Protein AF-A0AB32TG14-F1 (afdb_monomer)

Mean predicted aligned error: 18.05 Å

Sequence (295 aa):
MANAIKRYISELRLVRVHGSEGGIYTFSANHKYESVNQSFTVHVICKPVIVSQEGPVDGQVRCVASGYPVPKISWYYCEPPHTRCSHLLNATQADEEFAVITVSGSEFGRSEVESRLNISKGKFHTLECVASAQGEQAYTLFSISERTVPHKLFTPLLSGVVSTSVLLSFILVVLLYKYMQKPKYEIHWKVIDSFDGNNYTYIDPTQLPYDPKWEFPRERLRFGKILGSGAFGKVVAATAYGLCSADTVTTVAVKMLKPSAHSTEKEALMSELKVLSYIGNHINIVNLLGACTVG

pLDDT: mean 83.85, std 11.86, range [40.03, 97.75]

Secondary structure (DSSP, 8-state):
---------------S--GGG-EEEEEEEEETTEEEEEEEEE---EEEEEEEEEEEETTEEEEEEEEESPPEEEEEEE-TT-S-STTSTT-EE--S-EEEEEEEE-TTS-EEEEEEEE--SSS-SEEEEEEEETTEEEEEEEE--------TTHHHHHHHHHHHHHHHHHHHHHHHHHHHTPPP------EEEEEETTEEEEE-TTTSPP-GGGB--GGGEEEEEEEEE-SSEEEEEEEEESSSSTT-EEEEEEEEE-TT--HHHHHHHHHHHHHHHHH---TTS-----B----

Structure (mmCIF, N/CA/C/O backbone):
data_AF-A0AB32TG14-F1
#
_entry.id   AF-A0AB32TG14-F1
#
loop_
_atom_site.group_PDB
_atom_site.id
_atom_site.type_symbol
_atom_site.label_atom_id
_atom_site.label_alt_id
_atom_site.label_comp_id
_atom_site.label_asym_id
_atom_site.label_entity_id
_atom_site.label_seq_id
_atom_site.pdbx_PDB_ins_code
_atom_site.Cartn_x
_atom_site.Cartn_y
_atom_site.Cartn_z
_atom_site.occupancy
_atom_site.B_iso_or_equiv
_atom_site.auth_seq_id
_atom_site.auth_comp_id
_atom_site.auth_asym_id
_atom_site.auth_atom_id
_atom_site.pdbx_PDB_model_num
ATOM 1 N N . MET A 1 1 ? 66.905 21.086 -91.317 1.00 40.03 1 MET A N 1
ATOM 2 C CA . MET A 1 1 ? 66.675 21.806 -90.045 1.00 40.03 1 MET A CA 1
ATOM 3 C C . MET A 1 1 ? 65.865 20.893 -89.145 1.00 40.03 1 MET A C 1
ATOM 5 O O . MET A 1 1 ? 64.770 20.513 -89.533 1.00 40.03 1 MET A O 1
ATOM 9 N N . ALA A 1 2 ? 66.431 20.447 -88.025 1.00 47.25 2 ALA A N 1
ATOM 10 C CA . ALA A 1 2 ? 65.737 19.556 -87.100 1.00 47.25 2 ALA A CA 1
ATOM 11 C C . ALA A 1 2 ? 64.613 20.327 -86.388 1.00 47.25 2 ALA A C 1
ATOM 13 O O . ALA A 1 2 ? 64.881 21.304 -85.690 1.00 47.25 2 ALA A O 1
ATOM 14 N N . ASN A 1 3 ? 63.362 19.905 -86.584 1.00 51.81 3 ASN A N 1
ATOM 15 C CA . ASN A 1 3 ? 62.217 20.402 -85.826 1.00 51.81 3 ASN A CA 1
ATOM 16 C C . ASN A 1 3 ? 62.371 19.958 -84.365 1.00 51.81 3 ASN A C 1
ATOM 18 O O . ASN A 1 3 ? 62.095 18.809 -84.025 1.00 51.81 3 ASN A O 1
ATOM 22 N N . ALA A 1 4 ? 62.830 20.861 -83.498 1.00 64.44 4 ALA A N 1
ATOM 23 C CA . ALA A 1 4 ? 62.820 20.635 -82.061 1.00 64.44 4 ALA A CA 1
ATOM 24 C C . ALA A 1 4 ? 61.363 20.632 -81.571 1.00 64.44 4 ALA A C 1
ATOM 26 O O . ALA A 1 4 ? 60.718 21.680 -81.496 1.00 64.44 4 ALA A O 1
ATOM 27 N N . ILE A 1 5 ? 60.838 19.449 -81.249 1.00 76.12 5 ILE A N 1
ATOM 28 C CA . ILE A 1 5 ? 59.550 19.300 -80.567 1.00 76.12 5 ILE A CA 1
ATOM 29 C C . ILE A 1 5 ? 59.698 19.935 -79.178 1.00 76.12 5 ILE A C 1
ATOM 31 O O . ILE A 1 5 ? 60.395 19.404 -78.314 1.00 76.12 5 ILE A O 1
ATOM 35 N N . LYS A 1 6 ? 59.059 21.088 -78.957 1.00 76.31 6 LYS A N 1
ATOM 36 C CA . LYS A 1 6 ? 58.982 21.708 -77.630 1.00 76.31 6 LYS A CA 1
ATOM 37 C C . LYS A 1 6 ? 57.913 20.984 -76.815 1.00 76.31 6 LYS A C 1
ATOM 39 O O . LYS A 1 6 ? 56.724 21.170 -77.052 1.00 76.31 6 LYS A O 1
ATOM 44 N N . ARG A 1 7 ? 58.334 20.149 -75.865 1.00 82.38 7 ARG A N 1
ATOM 45 C CA . ARG A 1 7 ? 57.448 19.504 -74.887 1.00 82.38 7 ARG A CA 1
ATOM 46 C C . ARG A 1 7 ? 57.411 20.342 -73.611 1.00 82.38 7 ARG A C 1
ATOM 48 O O . ARG A 1 7 ? 58.460 20.647 -73.055 1.00 82.38 7 ARG A O 1
ATOM 55 N N . TYR A 1 8 ? 56.211 20.665 -73.140 1.00 81.06 8 TYR A N 1
ATOM 56 C CA . TYR A 1 8 ? 55.985 21.273 -71.830 1.00 81.06 8 TYR A CA 1
ATOM 57 C C . TYR A 1 8 ? 55.357 20.234 -70.899 1.00 81.06 8 TYR A C 1
ATOM 59 O O . TYR A 1 8 ? 54.525 19.436 -71.330 1.00 81.06 8 TYR A O 1
ATOM 67 N N . ILE A 1 9 ? 55.781 20.220 -69.637 1.00 84.88 9 ILE A N 1
ATOM 68 C CA . ILE A 1 9 ? 55.233 19.358 -68.586 1.00 84.88 9 ILE A CA 1
ATOM 69 C C . ILE A 1 9 ? 54.764 20.285 -67.467 1.00 84.88 9 ILE A C 1
ATOM 71 O O . ILE A 1 9 ? 55.519 21.150 -67.029 1.00 84.88 9 ILE A O 1
ATOM 75 N N . SER A 1 10 ? 53.514 20.122 -67.043 1.00 84.44 10 SER A N 1
ATOM 76 C CA . SER A 1 10 ? 52.930 20.826 -65.903 1.00 84.44 10 SER A CA 1
ATOM 77 C C . SER A 1 10 ? 52.486 19.784 -64.884 1.00 84.44 10 SER A C 1
ATOM 79 O O . SER A 1 10 ? 51.882 18.779 -65.258 1.00 84.44 10 SER A O 1
ATOM 81 N N . GLU A 1 11 ? 52.817 20.003 -63.616 1.00 86.75 11 GLU A N 1
ATOM 82 C CA . GLU A 1 11 ? 52.486 19.108 -62.510 1.00 86.75 11 GLU A CA 1
ATOM 83 C C . GLU A 1 11 ? 51.701 19.893 -61.455 1.00 86.75 11 GLU A C 1
ATOM 85 O O . GLU A 1 11 ? 52.150 20.945 -60.996 1.00 86.75 11 GLU A O 1
ATOM 90 N N . LEU A 1 12 ? 50.529 19.381 -61.066 1.00 85.12 12 LEU A N 1
ATOM 91 C CA . LEU A 1 12 ? 49.738 19.909 -59.956 1.00 85.12 12 LEU A CA 1
ATOM 92 C C . LEU A 1 12 ? 49.887 18.973 -58.758 1.00 85.12 12 LEU A C 1
ATOM 94 O O . LEU A 1 12 ? 49.314 17.884 -58.731 1.00 85.12 12 LEU A O 1
ATOM 98 N N . ARG A 1 13 ? 50.646 19.406 -57.751 1.00 84.50 13 ARG A N 1
ATOM 99 C CA . ARG A 1 13 ? 50.848 18.634 -56.525 1.00 84.50 13 ARG A CA 1
ATOM 100 C C . ARG A 1 13 ? 49.845 19.056 -55.455 1.00 84.50 13 ARG A C 1
ATOM 102 O O . ARG A 1 13 ? 49.983 20.123 -54.862 1.00 84.50 13 ARG A O 1
ATOM 109 N N . LEU A 1 14 ? 48.866 18.198 -55.178 1.00 78.81 14 LEU A N 1
ATOM 110 C CA . LEU A 1 14 ? 47.922 18.388 -54.076 1.00 78.81 14 LEU A CA 1
ATOM 111 C C . LEU A 1 14 ? 48.557 17.883 -52.769 1.00 78.81 14 LEU A C 1
ATOM 113 O O . LEU A 1 14 ? 48.911 16.709 -52.650 1.00 78.81 14 LEU A O 1
ATOM 117 N N . VAL A 1 15 ? 48.746 18.770 -51.790 1.00 81.81 15 VAL A N 1
ATOM 118 C CA . VAL A 1 15 ? 49.345 18.449 -50.483 1.00 81.81 15 VAL A CA 1
ATOM 119 C C . VAL A 1 15 ? 48.298 18.674 -49.397 1.00 81.81 15 VAL A C 1
ATOM 121 O O . VAL A 1 15 ? 47.765 19.771 -49.304 1.00 81.81 15 VAL A O 1
ATOM 124 N N . ARG A 1 16 ? 48.068 17.667 -48.537 1.00 81.81 16 ARG A N 1
ATOM 125 C CA . ARG A 1 16 ? 47.012 17.659 -47.498 1.00 81.81 16 ARG A CA 1
ATOM 126 C C . ARG A 1 16 ? 45.604 17.802 -48.088 1.00 81.81 16 ARG A C 1
ATOM 128 O O . ARG A 1 16 ? 44.884 18.737 -47.761 1.00 81.81 16 ARG A O 1
ATOM 135 N N . VAL A 1 17 ? 45.242 16.833 -48.928 1.00 78.75 17 VAL A N 1
ATOM 136 C CA . VAL A 1 17 ? 43.986 16.850 -49.681 1.00 78.75 17 VAL A CA 1
ATOM 137 C C . VAL A 1 17 ? 42.775 16.945 -48.752 1.00 78.75 17 VAL A C 1
ATOM 139 O O . VAL A 1 17 ? 42.603 16.098 -47.871 1.00 78.75 17 VAL A O 1
ATOM 142 N N . HIS A 1 18 ? 41.939 17.964 -48.945 1.00 80.25 18 HIS A N 1
ATOM 143 C CA . HIS A 1 18 ? 40.679 18.117 -48.215 1.00 80.25 18 HIS A CA 1
ATOM 144 C C . HIS A 1 18 ? 39.534 17.422 -48.965 1.00 80.25 18 HIS A C 1
ATOM 146 O O . HIS A 1 18 ? 39.555 17.315 -50.186 1.00 80.25 18 HIS A O 1
ATOM 152 N N . GLY A 1 19 ? 38.485 16.977 -48.265 1.00 73.00 19 GLY A N 1
ATOM 153 C CA . GLY A 1 19 ? 37.356 16.275 -48.901 1.00 73.00 19 GLY A CA 1
ATOM 154 C C . GLY A 1 19 ? 36.625 17.092 -49.979 1.00 73.00 19 GLY A C 1
ATOM 155 O O . GLY A 1 19 ? 35.996 16.517 -50.859 1.00 73.00 19 GLY A O 1
ATOM 156 N N . SER A 1 20 ? 36.735 18.423 -49.927 1.00 75.44 20 SER A N 1
ATOM 157 C CA . SER A 1 20 ? 36.179 19.360 -50.916 1.00 75.44 20 SER A CA 1
ATOM 158 C C . SER A 1 20 ? 37.040 19.533 -52.170 1.00 75.44 20 SER A C 1
ATOM 160 O O . SER A 1 20 ? 36.621 20.219 -53.092 1.00 75.44 20 SER A O 1
ATOM 162 N N . GLU A 1 21 ? 38.243 18.963 -52.196 1.00 82.44 21 GLU A N 1
ATOM 163 C CA . GLU A 1 21 ? 39.141 18.995 -53.357 1.00 82.44 21 GLU A CA 1
ATOM 164 C C . GLU A 1 21 ? 38.888 17.811 -54.303 1.00 82.44 21 GLU A C 1
ATOM 166 O O . GLU A 1 21 ? 39.596 17.623 -55.283 1.00 82.44 21 GLU A O 1
ATOM 171 N N . GLY A 1 22 ? 37.863 16.999 -54.035 1.00 85.12 22 GLY A N 1
ATOM 172 C CA . GLY A 1 22 ? 37.337 16.072 -55.029 1.00 85.12 22 GLY A CA 1
ATOM 173 C C . GLY A 1 22 ? 36.648 16.844 -56.148 1.00 85.12 22 GLY A C 1
ATOM 174 O O . GLY A 1 22 ? 35.909 17.794 -55.890 1.00 85.12 22 GLY A O 1
ATOM 175 N N . GLY A 1 23 ? 36.863 16.436 -57.393 1.00 87.81 23 GLY A N 1
ATOM 176 C CA . GLY A 1 23 ? 36.230 17.102 -58.521 1.00 87.81 23 GLY A CA 1
ATOM 177 C C . GLY A 1 23 ? 36.759 16.671 -59.875 1.00 87.81 23 GLY A C 1
ATOM 178 O O . GLY A 1 23 ? 37.615 15.794 -60.003 1.00 87.81 23 GLY A O 1
ATOM 179 N N . ILE A 1 24 ? 36.249 17.343 -60.901 1.00 90.50 24 ILE A N 1
ATOM 180 C CA . ILE A 1 24 ? 36.739 17.224 -62.269 1.00 90.50 24 ILE A CA 1
ATOM 181 C C . ILE A 1 24 ? 37.800 18.299 -62.476 1.00 90.50 24 ILE A C 1
ATOM 183 O O . ILE A 1 24 ? 37.503 19.490 -62.579 1.00 90.50 24 ILE A O 1
ATOM 187 N N . TYR A 1 25 ? 39.050 17.872 -62.553 1.00 90.31 25 TYR A N 1
ATOM 188 C CA . TYR A 1 25 ? 40.172 18.743 -62.853 1.00 90.31 25 TYR A CA 1
ATOM 189 C C . TYR A 1 25 ? 40.364 18.785 -64.363 1.00 90.31 25 TYR A C 1
ATOM 191 O O . TYR A 1 25 ? 40.396 17.747 -65.019 1.00 90.31 25 TYR A O 1
ATOM 199 N N . THR A 1 26 ? 40.485 19.984 -64.927 1.00 91.69 26 THR A N 1
ATOM 200 C CA . THR A 1 26 ? 40.668 20.167 -66.370 1.00 91.69 26 THR A CA 1
ATOM 201 C C . THR A 1 26 ? 42.030 20.775 -66.643 1.00 91.69 26 THR A C 1
ATOM 203 O O . THR A 1 26 ? 42.318 21.896 -66.231 1.00 91.69 26 THR A O 1
ATOM 206 N N . PHE A 1 27 ? 42.868 20.028 -67.350 1.00 90.50 27 PHE A N 1
ATOM 207 C CA . PHE A 1 27 ? 44.118 20.523 -67.897 1.00 90.50 27 PHE A CA 1
ATOM 208 C C . PHE A 1 27 ? 43.831 21.231 -69.220 1.00 90.50 27 PHE A C 1
ATOM 210 O O . PHE A 1 27 ? 43.313 20.609 -70.143 1.00 90.50 27 PHE A O 1
ATOM 217 N N . SER A 1 28 ? 44.160 22.518 -69.314 1.00 90.31 28 SER A N 1
ATOM 218 C CA . SER A 1 28 ? 44.004 23.311 -70.534 1.00 90.31 28 SER A CA 1
ATOM 219 C C . SER A 1 28 ? 45.374 23.691 -71.081 1.00 90.31 28 SER A C 1
ATOM 221 O O . SER A 1 28 ? 46.174 24.317 -70.383 1.00 90.31 28 SER A O 1
ATOM 223 N N . ALA A 1 29 ? 45.650 23.310 -72.325 1.00 88.81 29 ALA A N 1
ATOM 224 C CA . ALA A 1 29 ? 46.838 23.716 -73.057 1.00 88.81 29 ALA A CA 1
ATOM 225 C C . ALA A 1 29 ? 46.417 24.591 -74.235 1.00 88.81 29 ALA A C 1
ATOM 227 O O . ALA A 1 29 ? 45.730 24.137 -75.147 1.00 88.81 29 ALA A O 1
ATOM 228 N N . ASN A 1 30 ? 46.846 25.850 -74.205 1.00 89.19 30 ASN A N 1
ATOM 229 C CA . ASN A 1 30 ? 46.502 26.840 -75.214 1.00 89.19 30 ASN A CA 1
ATOM 230 C C . ASN A 1 30 ? 47.746 27.264 -76.005 1.00 89.19 30 ASN A C 1
ATOM 232 O O . ASN A 1 30 ? 48.793 27.583 -75.434 1.00 89.19 30 ASN A O 1
ATOM 236 N N . HIS A 1 31 ? 47.616 27.285 -77.324 1.00 86.00 31 HIS A N 1
ATOM 237 C CA . HIS A 1 31 ? 48.578 27.811 -78.279 1.00 86.00 31 HIS A CA 1
ATOM 238 C C . HIS A 1 31 ? 47.891 28.871 -79.155 1.00 86.00 31 HIS A C 1
ATOM 240 O O . HIS A 1 31 ? 46.671 28.940 -79.227 1.00 86.00 31 HIS A O 1
ATOM 246 N N . LYS A 1 32 ? 48.661 29.694 -79.880 1.00 88.88 32 LYS A N 1
ATOM 247 C CA . LYS A 1 32 ? 48.128 30.811 -80.687 1.00 88.88 32 LYS A CA 1
ATOM 248 C C . LYS A 1 32 ? 46.993 30.414 -81.650 1.00 88.88 32 LYS A C 1
ATOM 250 O O . LYS A 1 32 ? 46.174 31.260 -81.990 1.00 88.88 32 LYS A O 1
ATOM 255 N N . TYR A 1 33 ? 46.977 29.163 -82.108 1.00 88.94 33 TYR A N 1
ATOM 256 C CA . TYR A 1 33 ? 46.031 28.663 -83.109 1.00 88.94 33 TYR A CA 1
ATOM 257 C C . TYR A 1 33 ? 45.039 27.622 -82.579 1.00 88.94 33 TYR A C 1
ATOM 259 O O . TYR A 1 33 ? 44.087 27.310 -83.284 1.00 88.94 33 TYR A O 1
ATOM 267 N N . GLU A 1 34 ? 45.253 27.061 -81.387 1.00 88.94 34 GLU A N 1
ATOM 268 C CA . GLU A 1 34 ? 44.459 25.930 -80.900 1.00 88.94 34 GLU A CA 1
ATOM 269 C C . GLU A 1 34 ? 44.529 25.829 -79.377 1.00 88.94 34 GLU A C 1
ATOM 271 O O . GLU A 1 34 ? 45.574 26.082 -78.778 1.00 88.94 34 GLU A O 1
ATOM 276 N N . SER A 1 35 ? 43.424 25.418 -78.761 1.00 89.81 35 SER A N 1
ATOM 277 C CA . SER A 1 35 ? 43.344 25.119 -77.336 1.00 89.81 35 SER A CA 1
ATOM 278 C C . SER A 1 35 ? 42.784 23.715 -77.160 1.00 89.81 35 SER A C 1
ATOM 280 O O . SER A 1 35 ? 41.735 23.399 -77.716 1.00 89.81 35 SER A O 1
ATOM 282 N N . VAL A 1 36 ? 43.453 22.892 -76.357 1.00 91.31 36 VAL A N 1
ATOM 283 C CA . VAL A 1 36 ? 43.007 21.542 -76.003 1.00 91.31 36 VAL A CA 1
ATOM 284 C C . VAL A 1 36 ? 42.764 21.460 -74.504 1.00 91.31 36 VAL A C 1
ATOM 286 O O . VAL A 1 36 ? 43.573 21.933 -73.706 1.00 91.31 36 VAL A O 1
ATOM 289 N N . ASN A 1 37 ? 41.645 20.849 -74.123 1.00 92.12 37 ASN A N 1
ATOM 290 C CA . ASN A 1 37 ? 41.296 20.595 -72.733 1.00 92.12 37 ASN A CA 1
ATOM 291 C C . ASN A 1 37 ? 41.216 19.085 -72.505 1.00 92.12 37 ASN A C 1
ATOM 293 O O . ASN A 1 37 ? 40.593 18.376 -73.291 1.00 92.12 37 ASN A O 1
ATOM 297 N N . GLN A 1 38 ? 41.809 18.605 -71.418 1.00 91.06 38 GLN A N 1
ATOM 298 C CA . GLN A 1 38 ? 41.715 17.222 -70.969 1.00 91.06 38 GLN A CA 1
ATOM 299 C C . GLN A 1 38 ? 41.252 17.208 -69.515 1.00 91.06 38 GLN A C 1
ATOM 301 O O . GLN A 1 38 ? 41.945 17.719 -68.635 1.00 91.06 38 GLN A O 1
ATOM 306 N N . SER A 1 39 ? 40.094 16.611 -69.255 1.00 92.75 39 SER A N 1
ATOM 307 C CA . SER A 1 39 ? 39.543 16.502 -67.905 1.00 92.75 39 SER A CA 1
ATOM 308 C C . SER A 1 39 ? 39.840 15.137 -67.284 1.00 92.75 39 SER A C 1
ATOM 310 O O . SER A 1 39 ? 39.879 14.122 -67.982 1.00 92.75 39 SER A O 1
ATOM 312 N N . PHE A 1 40 ? 40.050 15.114 -65.972 1.00 89.56 40 PHE A N 1
ATOM 313 C CA . PHE A 1 40 ? 40.245 13.915 -65.164 1.00 89.56 40 PHE A CA 1
ATOM 314 C C . PHE A 1 40 ? 39.489 14.051 -63.843 1.00 89.56 40 PHE A C 1
ATOM 316 O O . PHE A 1 40 ? 39.439 15.124 -63.242 1.00 89.56 40 PHE A O 1
ATOM 323 N N . THR A 1 41 ? 38.893 12.953 -63.387 1.00 87.75 41 THR A N 1
ATOM 324 C CA . THR A 1 41 ? 38.143 12.928 -62.132 1.00 87.75 41 THR A CA 1
ATOM 325 C C . THR A 1 41 ? 39.060 12.536 -60.985 1.00 87.75 41 THR A C 1
ATOM 327 O O . THR A 1 41 ? 39.645 11.451 -60.987 1.00 87.75 41 THR A O 1
ATOM 330 N N . VAL A 1 42 ? 39.166 13.407 -59.987 1.00 87.69 42 VAL A N 1
ATOM 331 C CA . VAL A 1 42 ? 39.912 13.159 -58.754 1.00 87.69 42 VAL A CA 1
ATOM 332 C C . VAL A 1 42 ? 38.913 12.858 -57.650 1.00 87.69 42 VAL A C 1
ATOM 334 O O . VAL A 1 42 ? 38.073 13.693 -57.323 1.00 87.69 42 VAL A O 1
ATOM 337 N N . HIS A 1 43 ? 39.023 11.668 -57.063 1.00 87.25 43 HIS A N 1
ATOM 338 C CA . HIS A 1 43 ? 38.222 11.280 -55.909 1.00 87.25 43 HIS A CA 1
ATOM 339 C C . HIS A 1 43 ? 39.081 11.287 -54.648 1.00 87.25 43 HIS A C 1
ATOM 341 O O . HIS A 1 43 ? 40.180 10.725 -54.637 1.00 87.25 43 HIS A O 1
ATOM 347 N N . VAL A 1 44 ? 38.573 11.882 -53.571 1.00 87.25 44 VAL A N 1
ATOM 348 C CA . VAL A 1 44 ? 39.300 11.954 -52.298 1.00 87.25 44 VAL A CA 1
ATOM 349 C C . VAL A 1 44 ? 38.968 10.736 -51.443 1.00 87.25 44 VAL A C 1
ATOM 351 O O . VAL A 1 44 ? 37.901 10.660 -50.834 1.00 87.25 44 VAL A O 1
ATOM 354 N N . ILE A 1 45 ? 39.900 9.780 -51.385 1.00 88.31 45 ILE A N 1
ATOM 355 C CA . ILE A 1 45 ? 39.776 8.579 -50.550 1.00 88.31 45 ILE A CA 1
ATOM 356 C C . ILE A 1 45 ? 39.737 8.987 -49.076 1.00 88.31 45 ILE A C 1
ATOM 358 O O . ILE A 1 45 ? 40.595 9.720 -48.583 1.00 88.31 45 ILE A O 1
ATOM 362 N N . CYS A 1 46 ? 38.731 8.487 -48.369 1.00 88.00 46 CYS A N 1
ATOM 363 C CA . CYS A 1 46 ? 38.495 8.752 -46.961 1.00 88.00 46 CYS A CA 1
ATOM 364 C C . CYS A 1 46 ? 38.227 7.427 -46.251 1.00 88.00 46 CYS A C 1
ATOM 366 O O . CYS A 1 46 ? 37.292 6.715 -46.619 1.00 88.00 46 CYS A O 1
ATOM 368 N N . LYS A 1 47 ? 38.992 7.135 -45.192 1.00 91.75 47 LYS A N 1
ATOM 369 C CA . LYS A 1 47 ? 38.722 5.991 -44.311 1.00 91.75 47 LYS A CA 1
ATOM 370 C C . LYS A 1 47 ? 37.272 6.024 -43.791 1.00 91.75 47 LYS A C 1
ATOM 372 O O . LYS A 1 47 ? 36.751 7.123 -43.566 1.00 91.75 47 LYS A O 1
ATOM 377 N N . PRO A 1 48 ? 36.631 4.863 -43.582 1.00 93.88 48 PRO A N 1
ATOM 378 C CA . PRO A 1 48 ? 35.292 4.808 -43.016 1.00 93.88 48 PRO A CA 1
ATOM 379 C C . PRO A 1 48 ? 35.287 5.385 -41.597 1.00 93.88 48 PRO A C 1
ATOM 381 O O . PRO A 1 48 ? 36.218 5.169 -40.821 1.00 93.88 48 PRO A O 1
ATOM 384 N N . VAL A 1 49 ? 34.233 6.119 -41.252 1.00 93.94 49 VAL A N 1
ATOM 385 C CA . VAL A 1 49 ? 33.998 6.683 -39.917 1.00 93.94 49 VAL A CA 1
ATOM 386 C C . VAL A 1 49 ? 32.525 6.511 -39.566 1.00 93.94 49 VAL A C 1
ATOM 388 O O . VAL A 1 49 ? 31.663 6.782 -40.398 1.00 93.94 49 VAL A O 1
ATOM 391 N N . ILE A 1 50 ? 32.224 6.093 -38.337 1.00 93.94 50 ILE A N 1
ATOM 392 C CA . ILE A 1 50 ? 30.849 6.097 -37.822 1.00 93.94 50 ILE A CA 1
ATOM 393 C C . ILE A 1 50 ? 30.496 7.530 -37.416 1.00 93.94 50 ILE A C 1
ATOM 395 O O . ILE A 1 50 ? 31.139 8.101 -36.537 1.00 93.94 50 ILE A O 1
ATOM 399 N N . VAL A 1 51 ? 29.504 8.122 -38.079 1.00 93.12 51 VAL A N 1
ATOM 400 C CA . VAL A 1 51 ? 29.094 9.522 -37.867 1.00 93.12 51 VAL A CA 1
ATOM 401 C C . VAL A 1 51 ? 28.002 9.620 -36.813 1.00 93.12 51 VAL A C 1
ATOM 403 O O . VAL A 1 51 ? 28.013 10.529 -35.987 1.00 93.12 51 VAL A O 1
ATOM 406 N N . SER A 1 52 ? 27.054 8.684 -36.826 1.00 93.00 52 SER A N 1
ATOM 407 C CA . SER A 1 52 ? 25.984 8.638 -35.834 1.00 93.00 52 SER A CA 1
ATOM 408 C C . SER A 1 52 ? 25.488 7.216 -35.612 1.00 93.00 52 SER A C 1
ATOM 410 O O . SER A 1 52 ? 25.651 6.334 -36.459 1.00 93.00 52 SER A O 1
ATOM 412 N N . GLN A 1 53 ? 24.900 7.004 -34.441 1.00 91.00 53 GLN A N 1
ATOM 413 C CA . GLN A 1 53 ? 24.294 5.746 -34.042 1.00 91.00 53 GLN A CA 1
ATOM 414 C C . GLN A 1 53 ? 23.087 6.020 -33.150 1.00 91.00 53 GLN A C 1
ATOM 416 O O . GLN A 1 53 ? 23.135 6.910 -32.299 1.00 91.00 53 GLN A O 1
ATOM 421 N N . GLU A 1 54 ? 22.026 5.246 -33.324 1.00 87.81 54 GLU A N 1
ATOM 422 C CA . GLU A 1 54 ? 20.828 5.306 -32.490 1.00 87.81 54 GLU A CA 1
ATOM 423 C C . GLU A 1 54 ? 20.348 3.893 -32.182 1.00 87.81 54 GLU A C 1
ATOM 425 O O . GLU A 1 54 ? 20.470 2.977 -32.997 1.00 87.81 54 GLU A O 1
ATOM 430 N N . GLY A 1 55 ? 19.765 3.723 -31.003 1.00 77.69 55 GLY A N 1
ATOM 431 C CA . GLY A 1 55 ? 19.147 2.472 -30.600 1.00 77.69 55 GLY A CA 1
ATOM 432 C C . GLY A 1 55 ? 19.824 1.783 -29.416 1.00 77.69 55 GLY A C 1
ATOM 433 O O . GLY A 1 55 ? 20.877 2.222 -28.948 1.00 77.69 55 GLY A O 1
ATOM 434 N N . PRO A 1 56 ? 19.204 0.703 -28.915 1.00 79.75 56 PRO A N 1
ATOM 435 C CA . PRO A 1 56 ? 17.938 0.132 -29.393 1.00 79.75 56 PRO A CA 1
ATOM 436 C C . PRO A 1 56 ? 16.714 0.997 -29.024 1.00 79.75 56 PRO A C 1
ATOM 438 O O . PRO A 1 56 ? 16.499 1.305 -27.851 1.00 79.75 56 PRO A O 1
ATOM 441 N N . VAL A 1 57 ? 15.911 1.387 -30.020 1.00 78.12 57 VAL A N 1
ATOM 442 C CA . VAL A 1 57 ? 14.609 2.065 -29.851 1.00 78.12 57 VAL A CA 1
ATOM 443 C C . VAL A 1 57 ? 13.566 1.201 -30.548 1.00 78.12 57 VAL A C 1
ATOM 445 O O . VAL A 1 57 ? 13.749 0.850 -31.708 1.00 78.12 57 VAL A O 1
ATOM 448 N N . ASP A 1 58 ? 12.526 0.784 -29.825 1.00 74.12 58 ASP A N 1
ATOM 449 C CA . ASP A 1 58 ? 11.452 -0.085 -30.338 1.00 74.12 58 ASP A CA 1
ATOM 450 C C . ASP A 1 58 ? 11.941 -1.362 -31.053 1.00 74.12 58 ASP A C 1
ATOM 452 O O . ASP A 1 58 ? 11.315 -1.873 -31.976 1.00 74.12 58 ASP A O 1
ATOM 456 N N . GLY A 1 59 ? 13.080 -1.906 -30.607 1.00 77.56 59 GLY A N 1
ATOM 457 C CA . GLY A 1 59 ? 13.685 -3.103 -31.194 1.00 77.56 59 GLY A CA 1
ATOM 458 C C . GLY A 1 59 ? 14.482 -2.853 -32.476 1.00 77.56 59 GLY A C 1
ATOM 459 O O . GLY A 1 59 ? 14.916 -3.817 -33.090 1.00 77.56 59 GLY A O 1
ATOM 460 N N . GLN A 1 60 ? 14.724 -1.603 -32.870 1.00 84.50 60 GLN A N 1
ATOM 461 C CA . GLN A 1 60 ? 15.541 -1.249 -34.030 1.00 84.50 60 GLN A CA 1
ATOM 462 C C . GLN A 1 60 ? 16.807 -0.491 -33.607 1.00 84.50 60 GLN A C 1
ATOM 464 O O . GLN A 1 60 ? 16.803 0.302 -32.660 1.00 84.50 60 GLN A O 1
ATOM 469 N N . VAL A 1 61 ? 17.901 -0.735 -34.325 1.00 88.44 61 VAL A N 1
ATOM 470 C CA . VAL A 1 61 ? 19.133 0.063 -34.251 1.00 88.44 61 VAL A CA 1
ATOM 471 C C . VAL A 1 61 ? 19.439 0.700 -35.597 1.00 88.44 61 VAL A C 1
ATOM 473 O O . VAL A 1 61 ? 19.073 0.177 -36.652 1.00 88.44 61 VAL A O 1
ATOM 476 N N . ARG A 1 62 ? 20.142 1.826 -35.548 1.00 91.75 62 ARG A N 1
ATOM 477 C CA . ARG A 1 62 ? 20.542 2.630 -36.698 1.00 91.75 62 ARG A CA 1
ATOM 478 C C . ARG A 1 62 ? 22.026 2.953 -36.583 1.00 91.75 62 ARG A C 1
ATOM 480 O O . ARG A 1 62 ? 22.484 3.418 -35.541 1.00 91.75 62 ARG A O 1
ATOM 487 N N . CYS A 1 63 ? 22.767 2.727 -37.659 1.00 93.12 63 CYS A N 1
ATOM 488 C CA . CYS A 1 63 ? 24.187 3.042 -37.760 1.00 93.12 63 CYS A CA 1
ATOM 489 C C . CYS A 1 63 ? 24.445 3.820 -39.048 1.00 93.12 63 CYS A C 1
ATOM 491 O O . CYS A 1 63 ? 24.035 3.383 -40.124 1.00 93.12 63 CYS A O 1
ATOM 493 N N . VAL A 1 64 ? 25.118 4.966 -38.941 1.00 94.44 64 VAL A N 1
ATOM 494 C CA . VAL A 1 64 ? 25.475 5.808 -40.087 1.00 94.44 64 VAL A CA 1
ATOM 495 C C . VAL A 1 64 ? 26.984 5.868 -40.214 1.00 94.44 64 VAL A C 1
ATOM 497 O O . VAL A 1 64 ? 27.676 6.321 -39.298 1.00 94.44 64 VAL A O 1
ATOM 500 N N . ALA A 1 65 ? 27.487 5.440 -41.364 1.00 93.94 65 ALA A N 1
ATOM 501 C CA . ALA A 1 65 ? 28.901 5.450 -41.686 1.00 93.94 65 ALA A CA 1
ATOM 502 C C . ALA A 1 65 ? 29.183 6.362 -42.875 1.00 93.94 65 ALA A C 1
ATOM 504 O O . ALA A 1 65 ? 28.378 6.478 -43.794 1.00 93.94 65 ALA A O 1
ATOM 505 N N . SER A 1 66 ? 30.350 6.990 -42.866 1.00 92.75 66 SER A N 1
ATOM 506 C CA . SER A 1 66 ? 30.767 7.937 -43.886 1.00 92.75 66 SER A CA 1
ATOM 507 C C . SER A 1 66 ? 32.179 7.633 -44.355 1.00 92.75 66 SER A C 1
ATOM 509 O O . SER A 1 66 ? 33.057 7.348 -43.540 1.00 92.75 66 SER A O 1
ATOM 511 N N . GLY A 1 67 ? 32.410 7.665 -45.664 1.00 90.81 67 GLY A N 1
ATOM 512 C CA . GLY A 1 67 ? 33.707 7.327 -46.249 1.00 90.81 67 GLY A CA 1
ATOM 513 C C . GLY A 1 67 ? 33.716 7.446 -47.768 1.00 90.81 67 GLY A C 1
ATOM 514 O O . GLY A 1 67 ? 32.688 7.735 -48.384 1.00 90.81 67 GLY A O 1
ATOM 515 N N . TYR A 1 68 ? 34.891 7.253 -48.364 1.00 89.56 68 TYR A N 1
ATOM 516 C CA . TYR A 1 68 ? 35.026 7.073 -49.807 1.00 89.56 68 TYR A CA 1
ATOM 517 C C . TYR A 1 68 ? 36.180 6.102 -50.122 1.00 89.56 68 TYR A C 1
ATOM 519 O O . TYR A 1 68 ? 37.298 6.368 -49.676 1.00 89.56 68 TYR A O 1
ATOM 527 N N . PRO A 1 69 ? 35.974 5.023 -50.905 1.00 90.00 69 PRO A N 1
ATOM 528 C CA . PRO A 1 69 ? 34.706 4.593 -51.505 1.00 90.00 69 PRO A CA 1
ATOM 529 C C . PRO A 1 69 ? 33.604 4.338 -50.473 1.00 90.00 69 PRO A C 1
ATOM 531 O O . PRO A 1 69 ? 33.888 4.200 -49.283 1.00 90.00 69 PRO A O 1
ATOM 534 N N . VAL A 1 70 ? 32.352 4.321 -50.932 1.00 89.44 70 VAL A N 1
ATOM 535 C CA . VAL A 1 70 ? 31.170 4.170 -50.071 1.00 89.44 70 VAL A CA 1
ATOM 536 C C . VAL A 1 70 ? 31.347 2.951 -49.150 1.00 89.44 70 VAL A C 1
ATOM 538 O O . VAL A 1 70 ? 31.567 1.846 -49.656 1.00 89.44 70 VAL A O 1
ATOM 541 N N . PRO A 1 71 ? 31.301 3.122 -47.815 1.00 92.00 71 PRO A N 1
ATOM 542 C CA . PRO A 1 71 ? 31.597 2.030 -46.903 1.00 92.00 71 PRO A CA 1
ATOM 543 C C . PRO A 1 71 ? 30.474 0.992 -46.883 1.00 92.00 71 PRO A C 1
ATOM 545 O O . PRO A 1 71 ? 29.294 1.326 -46.945 1.00 92.00 71 PRO A O 1
ATOM 548 N N . LYS A 1 72 ? 30.836 -0.284 -46.748 1.00 91.12 72 LYS A N 1
ATOM 549 C CA . LYS A 1 72 ? 29.885 -1.381 -46.549 1.00 91.12 72 LYS A CA 1
ATOM 550 C C . LYS A 1 72 ? 29.650 -1.583 -45.055 1.00 91.12 72 LYS A C 1
ATOM 552 O O . LYS A 1 72 ? 30.614 -1.817 -44.321 1.00 91.12 72 LYS A O 1
ATOM 557 N N . ILE A 1 73 ? 28.390 -1.500 -44.627 1.00 91.44 73 ILE A N 1
ATOM 558 C CA . ILE A 1 73 ? 27.982 -1.777 -43.245 1.00 91.44 73 ILE A CA 1
ATOM 559 C C . ILE A 1 73 ? 27.656 -3.268 -43.091 1.00 91.44 73 ILE A C 1
ATOM 561 O O . ILE A 1 73 ? 26.894 -3.820 -43.884 1.00 91.44 73 ILE A O 1
ATOM 565 N N . SER A 1 74 ? 28.212 -3.885 -42.051 1.00 89.62 74 SER A N 1
ATOM 566 C CA . SER A 1 74 ? 27.912 -5.246 -41.600 1.00 89.62 74 SER A CA 1
ATOM 567 C C . SER A 1 74 ? 27.568 -5.237 -40.111 1.00 89.62 74 SER A C 1
ATOM 569 O O . SER A 1 74 ? 28.133 -4.453 -39.346 1.00 89.62 74 SER A O 1
ATOM 571 N N . TRP A 1 75 ? 26.676 -6.134 -39.699 1.00 88.94 75 TRP A N 1
ATOM 572 C CA . TRP A 1 75 ? 26.224 -6.273 -38.316 1.00 88.94 75 TRP A CA 1
ATOM 573 C C . TRP A 1 75 ? 26.653 -7.620 -37.732 1.00 88.94 75 TRP A C 1
ATOM 575 O O . TRP A 1 75 ? 26.490 -8.652 -38.388 1.00 88.94 75 TRP A O 1
ATOM 585 N N . TYR A 1 76 ? 27.162 -7.613 -36.500 1.00 85.88 76 TYR A N 1
ATOM 586 C CA . TYR A 1 76 ? 27.619 -8.816 -35.798 1.00 85.88 76 TYR A CA 1
ATOM 587 C C . TYR A 1 76 ? 27.060 -8.877 -34.383 1.00 85.88 76 TYR A C 1
ATOM 589 O O . TYR A 1 76 ? 27.161 -7.911 -33.627 1.00 85.88 76 TYR A O 1
ATOM 597 N N . TYR A 1 77 ? 26.528 -10.032 -34.001 1.00 82.06 77 TYR A N 1
ATOM 598 C CA . TYR A 1 77 ? 26.123 -10.289 -32.625 1.00 82.06 77 TYR A CA 1
ATOM 599 C C . TYR A 1 77 ? 27.259 -10.910 -31.801 1.00 82.06 77 TYR A C 1
ATOM 601 O O . TYR A 1 77 ? 28.059 -11.692 -32.316 1.00 82.06 77 TYR A O 1
ATOM 609 N N . CYS A 1 78 ? 27.326 -10.578 -30.511 1.00 75.75 78 CYS A N 1
ATOM 610 C CA . CYS A 1 78 ? 28.372 -11.066 -29.611 1.00 75.75 78 CYS A CA 1
ATOM 611 C C . CYS A 1 78 ? 27.927 -11.121 -28.149 1.00 75.75 78 CYS A C 1
ATOM 613 O O . CYS A 1 78 ? 27.042 -10.389 -27.699 1.00 75.75 78 CYS A O 1
ATOM 615 N N . GLU A 1 79 ? 28.587 -11.995 -27.393 1.00 70.94 79 GLU A N 1
ATOM 616 C CA . GLU A 1 79 ? 28.462 -12.066 -25.941 1.00 70.94 79 GLU A CA 1
ATOM 617 C C . GLU A 1 79 ? 29.510 -11.165 -25.254 1.00 70.94 79 GLU A C 1
ATOM 619 O O . GLU A 1 79 ? 30.613 -10.974 -25.781 1.00 70.94 79 GLU A O 1
ATOM 624 N N . PRO A 1 80 ? 29.191 -10.571 -24.088 1.00 67.56 80 PRO A N 1
ATOM 625 C CA . PRO A 1 80 ? 30.183 -9.881 -23.265 1.00 67.56 80 PRO A CA 1
ATOM 626 C C . PRO A 1 80 ? 31.255 -10.869 -22.761 1.00 67.56 80 PRO A C 1
ATOM 628 O O . PRO A 1 80 ? 30.912 -12.021 -22.504 1.00 67.56 80 PRO A O 1
ATOM 631 N N . PRO A 1 81 ? 32.518 -10.455 -22.522 1.00 63.50 81 PRO A N 1
ATOM 632 C CA . PRO A 1 81 ? 33.082 -9.111 -22.602 1.00 63.50 81 PRO A CA 1
ATOM 633 C C . PRO A 1 81 ? 34.072 -9.010 -23.777 1.00 63.50 81 PRO A C 1
ATOM 635 O O . PRO A 1 81 ? 35.286 -9.105 -23.596 1.00 63.50 81 PRO A O 1
ATOM 638 N N . HIS A 1 82 ? 33.574 -8.838 -25.000 1.00 63.50 82 HIS A N 1
ATOM 639 C CA . HIS A 1 82 ? 34.440 -8.710 -26.174 1.00 63.50 82 HIS A CA 1
ATOM 640 C C . HIS A 1 82 ? 34.497 -7.276 -26.702 1.00 63.50 82 HIS A C 1
ATOM 642 O O . HIS A 1 82 ? 33.493 -6.570 -26.749 1.00 63.50 82 HIS A O 1
ATOM 648 N N . THR A 1 83 ? 35.705 -6.846 -27.080 1.00 66.81 83 THR A N 1
ATOM 649 C CA . THR A 1 83 ? 35.995 -5.496 -27.587 1.00 66.81 83 THR A CA 1
ATOM 650 C C . THR A 1 83 ? 35.640 -5.322 -29.063 1.00 66.81 83 THR A C 1
ATOM 652 O O . THR A 1 83 ? 35.313 -4.209 -29.462 1.00 66.81 83 THR A O 1
ATOM 655 N N . ARG A 1 84 ? 35.685 -6.395 -29.870 1.00 76.56 84 ARG A N 1
ATOM 656 C CA . ARG A 1 84 ? 35.253 -6.419 -31.279 1.00 76.56 84 ARG A CA 1
ATOM 657 C C . ARG A 1 84 ? 34.646 -7.767 -31.637 1.00 76.56 84 ARG A C 1
ATOM 659 O O . ARG A 1 84 ? 35.263 -8.805 -31.402 1.00 76.56 84 ARG A O 1
ATOM 666 N N . CYS A 1 85 ? 33.464 -7.747 -32.232 1.00 75.06 85 CYS A N 1
ATOM 667 C CA . CYS A 1 85 ? 32.679 -8.946 -32.515 1.00 75.06 85 CYS A CA 1
ATOM 668 C C . CYS A 1 85 ? 33.110 -9.567 -33.850 1.00 75.06 85 CYS A C 1
ATOM 670 O O . CYS A 1 85 ? 33.315 -10.769 -33.940 1.00 75.06 85 CYS A O 1
ATOM 672 N N . SER A 1 86 ? 33.423 -8.724 -34.828 1.00 72.69 86 SER A N 1
ATOM 673 C CA . SER A 1 86 ? 33.995 -9.029 -36.145 1.00 72.69 86 SER A CA 1
ATOM 674 C C . SER A 1 86 ? 35.341 -9.762 -36.128 1.00 72.69 86 SER A C 1
ATOM 676 O O . SER A 1 86 ? 35.731 -10.332 -37.142 1.00 72.69 86 SER A O 1
ATOM 678 N N . HIS A 1 87 ? 36.066 -9.756 -35.006 1.00 75.00 87 HIS A N 1
ATOM 679 C CA . HIS A 1 87 ? 37.329 -10.490 -34.859 1.00 75.00 87 HIS A CA 1
ATOM 680 C C . HIS A 1 87 ? 37.137 -11.904 -34.281 1.00 75.00 87 HIS A C 1
ATOM 682 O O . HIS A 1 87 ? 38.094 -12.678 -34.227 1.00 75.00 87 HIS A O 1
ATOM 688 N N . LEU A 1 88 ? 35.930 -12.253 -33.826 1.00 68.31 88 LEU A N 1
ATOM 689 C CA . LEU A 1 88 ? 35.629 -13.584 -33.304 1.00 68.31 88 LEU A CA 1
ATOM 690 C C . LEU A 1 88 ? 35.374 -14.536 -34.479 1.00 68.31 88 LEU A C 1
ATOM 692 O O . LEU A 1 88 ? 34.508 -14.273 -35.308 1.00 68.31 88 LEU A O 1
ATOM 696 N N . LEU A 1 89 ? 36.074 -15.677 -34.523 1.00 61.81 89 LEU A N 1
ATOM 697 C CA . LEU A 1 89 ? 35.853 -16.706 -35.556 1.00 61.81 89 LEU A CA 1
ATOM 698 C C . LEU A 1 89 ? 34.400 -17.217 -35.602 1.00 61.81 89 LEU A C 1
ATOM 700 O O . LEU A 1 89 ? 33.951 -17.678 -36.645 1.00 61.81 89 LEU A O 1
ATOM 704 N N . ASN A 1 90 ? 33.675 -17.115 -34.483 1.00 60.50 90 ASN A N 1
ATOM 705 C CA . ASN A 1 90 ? 32.296 -17.584 -34.327 1.00 60.50 90 ASN A CA 1
ATOM 706 C C . ASN A 1 90 ? 31.266 -16.441 -34.354 1.00 60.50 90 ASN A C 1
ATOM 708 O O . ASN A 1 90 ? 30.162 -16.594 -33.828 1.00 60.50 90 ASN A O 1
ATOM 712 N N . ALA A 1 91 ? 31.617 -15.278 -34.908 1.00 60.16 91 ALA A N 1
ATOM 713 C CA . ALA A 1 91 ? 30.682 -14.168 -35.017 1.00 60.16 91 ALA A CA 1
ATOM 714 C C . ALA A 1 91 ? 29.513 -14.551 -35.934 1.00 60.16 91 ALA A C 1
ATOM 716 O O . ALA A 1 91 ? 29.702 -14.849 -37.113 1.00 60.16 91 ALA A O 1
ATOM 717 N N . THR A 1 92 ? 28.295 -14.534 -35.393 1.00 64.75 92 THR A N 1
ATOM 718 C CA . THR A 1 92 ? 27.088 -14.708 -36.202 1.00 64.75 92 THR A CA 1
ATOM 719 C C . THR A 1 92 ? 26.811 -13.376 -36.889 1.00 64.75 92 THR A C 1
ATOM 721 O O . THR A 1 92 ? 26.419 -12.401 -36.237 1.00 64.75 92 THR A O 1
ATOM 724 N N . GLN A 1 93 ? 27.095 -13.306 -38.190 1.00 68.31 93 GLN A N 1
ATOM 725 C CA . GLN A 1 93 ? 26.674 -12.174 -39.006 1.00 68.31 93 GLN A CA 1
ATOM 726 C C . GLN A 1 93 ? 25.142 -12.141 -39.013 1.00 68.31 93 GLN A C 1
ATOM 728 O O . GLN A 1 93 ? 24.498 -13.189 -39.052 1.00 68.31 93 GLN A O 1
ATOM 733 N N . ALA A 1 94 ? 24.554 -10.950 -38.906 1.00 65.25 94 ALA A N 1
ATOM 734 C CA . ALA A 1 94 ? 23.110 -10.817 -39.049 1.00 65.25 94 ALA A CA 1
ATOM 735 C C . ALA A 1 94 ? 22.740 -11.096 -40.514 1.00 65.25 94 ALA A C 1
ATOM 737 O O . ALA A 1 94 ? 22.847 -10.217 -41.374 1.00 65.25 94 ALA A O 1
ATOM 738 N N . ASP A 1 95 ? 22.374 -12.343 -40.786 1.00 57.69 95 ASP A N 1
ATOM 739 C CA . ASP A 1 95 ? 21.924 -12.799 -42.090 1.00 57.69 95 ASP A CA 1
ATOM 740 C C . ASP A 1 95 ? 20.491 -12.277 -42.334 1.00 57.69 95 ASP A C 1
ATOM 742 O O . ASP A 1 95 ? 19.527 -12.690 -41.697 1.00 57.69 95 ASP A O 1
ATOM 746 N N . GLU A 1 96 ? 20.396 -11.321 -43.264 1.00 54.94 96 GLU A N 1
ATOM 747 C CA . GLU A 1 96 ? 19.317 -11.191 -44.263 1.00 54.94 96 GLU A CA 1
ATOM 748 C C . GLU A 1 96 ? 18.179 -10.150 -44.166 1.00 54.94 96 GLU A C 1
ATOM 750 O O . GLU A 1 96 ? 17.490 -9.999 -45.168 1.00 54.94 96 GLU A O 1
ATOM 755 N N . GLU A 1 97 ? 18.046 -9.275 -43.159 1.00 55.50 97 GLU A N 1
ATOM 756 C CA . GLU A 1 97 ? 17.177 -8.077 -43.319 1.00 55.50 97 GLU A CA 1
ATOM 757 C C . GLU A 1 97 ? 17.767 -6.804 -42.699 1.00 55.50 97 GLU A C 1
ATOM 759 O O . GLU A 1 97 ? 17.480 -6.423 -41.563 1.00 55.50 97 GLU A O 1
ATOM 764 N N . PHE A 1 98 ? 18.580 -6.093 -43.482 1.00 65.62 98 PHE A N 1
ATOM 765 C CA . PHE A 1 98 ? 18.973 -4.720 -43.182 1.00 65.62 98 PHE A CA 1
ATOM 766 C C . PHE A 1 98 ? 18.815 -3.846 -44.426 1.00 65.62 98 PHE A C 1
ATOM 768 O O . PHE A 1 98 ? 19.188 -4.227 -45.534 1.00 65.62 98 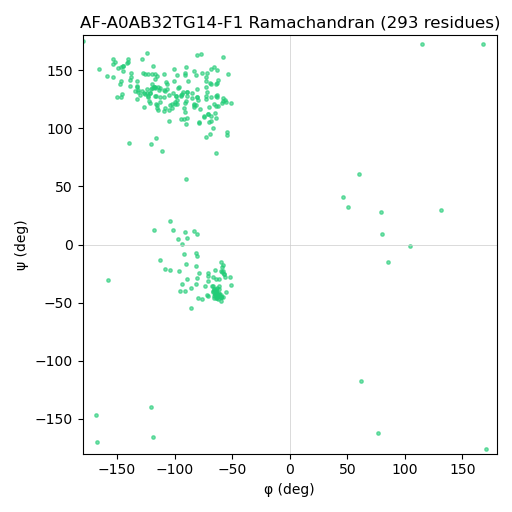PHE A O 1
ATOM 775 N N . ALA A 1 99 ? 18.266 -2.647 -44.246 1.00 61.47 99 ALA A N 1
ATOM 776 C CA . ALA A 1 99 ? 18.188 -1.658 -45.312 1.00 61.47 99 ALA A CA 1
ATOM 777 C C . ALA A 1 99 ? 19.436 -0.777 -45.240 1.00 61.47 99 ALA A C 1
ATOM 779 O O . ALA A 1 99 ? 19.635 -0.105 -44.228 1.00 61.47 99 ALA A O 1
ATOM 780 N N . VAL A 1 100 ? 20.273 -0.788 -46.284 1.00 71.00 100 VAL A N 1
ATOM 781 C CA . VAL A 1 100 ? 21.331 0.218 -46.463 1.00 71.00 100 VAL A CA 1
ATOM 782 C C . VAL A 1 100 ? 20.829 1.281 -47.426 1.00 71.00 100 VAL A C 1
ATOM 784 O O . VAL A 1 100 ? 20.494 0.969 -48.566 1.00 71.00 100 VAL A O 1
ATOM 787 N N . ILE A 1 101 ? 20.782 2.528 -46.975 1.00 78.06 101 ILE A N 1
ATOM 788 C CA . ILE A 1 101 ? 20.353 3.670 -47.780 1.00 78.06 101 ILE A CA 1
ATOM 789 C C . ILE A 1 101 ? 21.497 4.679 -47.813 1.00 78.06 101 ILE A C 1
ATOM 791 O O . ILE A 1 101 ? 22.038 5.043 -46.770 1.00 78.06 101 ILE A O 1
ATOM 795 N N . THR A 1 102 ? 21.867 5.151 -49.001 1.00 75.12 102 THR A N 1
ATOM 796 C CA . THR A 1 102 ? 22.771 6.299 -49.136 1.00 75.12 102 THR A CA 1
ATOM 797 C C . THR A 1 102 ? 22.014 7.555 -48.713 1.00 75.12 102 THR A C 1
ATOM 799 O O . THR A 1 102 ? 21.050 7.943 -49.369 1.00 75.12 102 THR A O 1
ATOM 802 N N . VAL A 1 103 ? 22.420 8.166 -47.600 1.00 76.50 103 VAL A N 1
ATOM 803 C CA . VAL A 1 103 ? 21.749 9.343 -47.018 1.00 76.50 103 VAL A CA 1
ATOM 804 C C . VAL A 1 103 ? 22.157 10.604 -47.762 1.00 76.50 103 VAL A C 1
ATOM 806 O O . VAL A 1 103 ? 21.329 11.447 -48.099 1.00 76.50 103 VAL A O 1
ATOM 809 N N . SER A 1 104 ? 23.454 10.734 -48.007 1.00 80.12 104 SER A N 1
ATOM 810 C CA . SER A 1 104 ? 24.047 11.892 -48.650 1.00 80.12 104 SER A CA 1
ATOM 811 C C . SER A 1 104 ? 25.330 11.456 -49.348 1.00 80.12 104 SER A C 1
ATOM 813 O O . SER A 1 104 ? 26.031 10.560 -48.885 1.00 80.12 104 SER A O 1
ATOM 815 N N . GLY A 1 105 ? 25.638 12.040 -50.497 1.00 74.12 105 GLY A N 1
ATOM 816 C CA . GLY A 1 105 ? 26.852 11.713 -51.232 1.00 74.12 105 GLY A CA 1
ATOM 817 C C . GLY A 1 105 ? 27.372 12.928 -51.966 1.00 74.12 105 GLY A C 1
ATOM 818 O O . GLY A 1 105 ? 26.589 13.680 -52.544 1.00 74.12 105 GLY A O 1
ATOM 819 N N . SER A 1 106 ? 28.689 13.123 -51.945 1.00 74.88 106 SER A N 1
ATOM 820 C CA . SER A 1 106 ? 29.355 13.938 -52.955 1.00 74.88 106 SER A CA 1
ATOM 821 C C . SER A 1 106 ? 29.894 13.020 -54.049 1.00 74.88 106 SER A C 1
ATOM 823 O O . SER A 1 106 ? 30.495 11.989 -53.754 1.00 74.88 106 SER A O 1
ATOM 825 N N . GLU A 1 107 ? 29.696 13.388 -55.318 1.00 75.75 107 GLU A N 1
ATOM 826 C CA . GLU A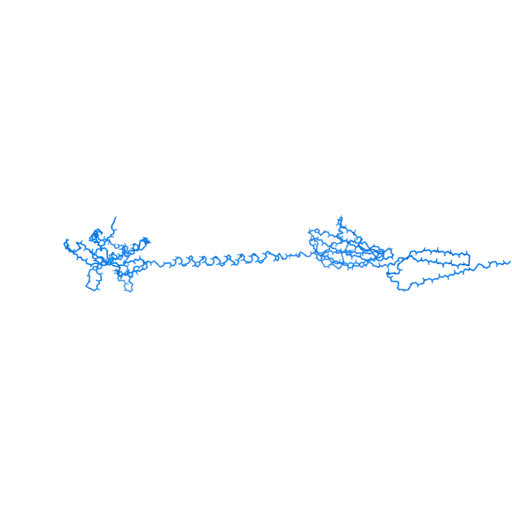 1 107 ? 30.146 12.575 -56.464 1.00 75.75 107 GLU A CA 1
ATOM 827 C C . GLU A 1 107 ? 31.658 12.292 -56.443 1.00 75.75 107 GLU A C 1
ATOM 829 O O . GLU A 1 107 ? 32.114 11.287 -56.979 1.00 75.75 107 GLU A O 1
ATOM 834 N N . PHE A 1 108 ? 32.440 13.154 -55.787 1.00 79.38 108 PHE A N 1
ATOM 835 C CA . PHE A 1 108 ? 33.903 13.109 -55.797 1.00 79.38 108 PHE A CA 1
ATOM 836 C C . PHE A 1 108 ? 34.534 12.881 -54.421 1.00 79.38 108 PHE A C 1
ATOM 838 O O . PHE A 1 108 ? 35.744 13.057 -54.244 1.00 79.38 108 PHE A O 1
ATOM 845 N N . GLY A 1 109 ? 33.739 12.500 -53.425 1.00 79.88 109 GLY A N 1
ATOM 846 C CA . GLY A 1 109 ? 34.251 12.355 -52.075 1.00 79.88 109 GLY A CA 1
ATOM 847 C C . GLY A 1 109 ? 33.294 11.656 -51.130 1.00 79.88 109 GLY A C 1
ATOM 848 O O . GLY A 1 109 ? 32.592 10.709 -51.472 1.00 79.88 109 GLY A O 1
ATOM 849 N N . ARG A 1 110 ? 33.348 12.092 -49.876 1.00 84.81 110 ARG A N 1
ATOM 850 C CA . ARG A 1 110 ? 32.708 11.419 -48.754 1.00 84.81 110 ARG A CA 1
ATOM 851 C C . ARG A 1 110 ? 31.204 11.237 -48.990 1.00 84.81 110 ARG A C 1
ATOM 853 O O . ARG A 1 110 ? 30.480 12.206 -49.198 1.00 84.81 110 ARG A O 1
ATOM 860 N N . SER A 1 111 ? 30.758 9.988 -48.898 1.00 88.62 111 SER A N 1
ATOM 861 C CA . SER A 1 111 ? 29.346 9.614 -48.932 1.00 88.62 111 SER A CA 1
ATOM 862 C C . SER A 1 111 ? 28.942 8.959 -47.617 1.00 88.62 111 SER A C 1
ATOM 864 O O . SER A 1 111 ? 29.725 8.216 -47.022 1.00 88.62 111 SER A O 1
ATOM 866 N N . GLU A 1 112 ? 27.729 9.249 -47.167 1.00 91.56 112 GLU A N 1
ATOM 867 C CA . GLU A 1 112 ? 27.102 8.707 -45.969 1.00 91.56 112 GLU A CA 1
ATOM 868 C C . GLU A 1 112 ? 26.111 7.606 -46.334 1.00 91.56 112 GLU A C 1
ATOM 870 O O . GLU A 1 112 ? 25.223 7.782 -47.171 1.00 91.56 112 GLU A O 1
ATOM 875 N N . VAL A 1 113 ? 26.235 6.477 -45.649 1.00 92.06 113 VAL A N 1
ATOM 876 C CA . VAL A 1 113 ? 25.302 5.356 -45.717 1.00 92.06 113 VAL A CA 1
ATOM 877 C C . VAL A 1 113 ? 24.720 5.095 -44.344 1.00 92.06 113 VAL A C 1
ATOM 879 O O . VAL A 1 113 ? 25.420 5.105 -43.331 1.00 92.06 113 VAL A O 1
ATOM 882 N N . GLU A 1 114 ? 23.427 4.839 -44.318 1.00 92.81 114 GLU A N 1
ATOM 883 C CA . GLU A 1 114 ? 22.677 4.452 -43.138 1.00 92.81 114 GLU A CA 1
ATOM 884 C C . GLU A 1 114 ? 22.277 2.992 -43.263 1.00 92.81 114 GLU A C 1
ATOM 886 O O . GLU A 1 114 ? 21.759 2.583 -44.296 1.00 92.81 114 GLU A O 1
ATOM 891 N N . SER A 1 115 ? 22.487 2.220 -42.201 1.00 91.62 115 SER A N 1
ATOM 892 C CA . SER A 1 115 ? 21.962 0.868 -42.064 1.00 91.62 115 SER A CA 1
ATOM 893 C C . SER A 1 115 ? 21.046 0.786 -40.852 1.00 91.62 115 SER A C 1
ATOM 895 O O . SER A 1 115 ? 21.393 1.283 -39.774 1.00 91.62 115 SER A O 1
ATOM 897 N N . ARG A 1 116 ? 19.888 0.146 -41.023 1.00 89.88 116 ARG A N 1
ATOM 898 C CA . ARG A 1 116 ? 18.968 -0.184 -39.928 1.00 89.88 116 ARG A CA 1
ATOM 899 C C . ARG A 1 116 ? 18.809 -1.689 -39.804 1.00 89.88 116 ARG A C 1
ATOM 901 O O . ARG A 1 116 ? 18.606 -2.358 -40.816 1.00 89.88 116 ARG A O 1
ATOM 908 N N . LEU A 1 117 ? 18.862 -2.186 -38.571 1.00 86.38 117 LEU A N 1
ATOM 909 C CA . LEU A 1 117 ? 18.663 -3.597 -38.243 1.00 86.38 117 LEU A CA 1
ATOM 910 C C . LEU A 1 117 ? 17.566 -3.728 -37.185 1.00 86.38 117 LEU A C 1
ATOM 912 O O . LEU A 1 117 ? 17.617 -3.073 -36.139 1.00 86.38 117 LEU A O 1
ATOM 916 N N . ASN A 1 118 ? 16.594 -4.596 -37.452 1.00 84.38 118 ASN A N 1
ATOM 917 C CA . ASN A 1 118 ? 15.608 -5.006 -36.461 1.00 84.38 118 ASN A CA 1
ATOM 918 C C . ASN A 1 118 ? 16.223 -6.102 -35.588 1.00 84.38 118 ASN A C 1
ATOM 920 O O . ASN A 1 118 ? 16.629 -7.155 -36.071 1.00 84.38 118 ASN A O 1
ATOM 924 N N . ILE A 1 119 ? 16.310 -5.853 -34.288 1.00 79.75 119 ILE A N 1
ATOM 925 C CA . ILE A 1 119 ? 16.868 -6.790 -33.324 1.00 79.75 119 ILE A CA 1
ATOM 926 C C . ILE A 1 119 ? 15.853 -7.908 -33.091 1.00 79.75 119 ILE A C 1
ATOM 928 O O . ILE A 1 119 ? 14.825 -7.715 -32.436 1.00 79.75 119 ILE A O 1
ATOM 932 N N . SER A 1 120 ? 16.173 -9.110 -33.565 1.00 69.25 120 SER A N 1
ATOM 933 C CA . SER A 1 120 ? 15.471 -10.318 -33.145 1.00 69.25 120 SER A CA 1
ATOM 934 C C . SER A 1 120 ? 15.740 -10.569 -31.660 1.00 69.25 120 SER A C 1
ATOM 936 O O . SER A 1 120 ? 16.890 -10.720 -31.239 1.00 69.25 120 SER A O 1
ATOM 938 N N . LYS A 1 121 ? 14.677 -10.614 -30.852 1.00 59.34 121 LYS A N 1
ATOM 939 C CA . LYS A 1 121 ? 14.760 -10.980 -29.433 1.00 59.34 121 LYS A CA 1
ATOM 940 C C . LYS A 1 121 ? 15.373 -12.381 -29.308 1.00 59.34 121 LYS A C 1
ATOM 942 O O . LYS A 1 121 ? 14.820 -13.319 -29.869 1.00 59.34 121 LYS A O 1
ATOM 947 N N . GLY A 1 122 ? 16.442 -12.540 -28.521 1.00 56.88 122 GLY A N 1
ATOM 948 C CA . GLY A 1 122 ? 16.651 -13.826 -27.842 1.00 56.88 122 GLY A CA 1
ATOM 949 C C . GLY A 1 122 ? 18.008 -14.527 -27.897 1.00 56.88 122 GLY A C 1
ATOM 950 O O . GLY A 1 122 ? 18.007 -15.747 -27.757 1.00 56.88 122 GLY A O 1
ATOM 951 N N . LYS A 1 123 ? 19.159 -13.847 -28.009 1.00 64.06 123 LYS A N 1
ATOM 952 C CA . LYS A 1 123 ? 20.418 -14.526 -27.612 1.00 64.06 123 LYS A CA 1
ATOM 953 C C . LYS A 1 123 ? 21.605 -13.644 -27.245 1.00 64.06 123 LYS A C 1
ATOM 955 O O . LYS A 1 123 ? 22.405 -14.041 -26.408 1.00 64.06 123 LYS A O 1
ATOM 960 N N . PHE A 1 124 ? 21.724 -12.462 -27.836 1.00 69.44 124 PHE A N 1
ATOM 961 C CA . PHE A 1 124 ? 22.940 -11.660 -27.723 1.00 69.44 124 PHE A CA 1
ATOM 962 C C . PHE A 1 124 ? 22.678 -10.319 -27.036 1.00 69.44 124 PHE A C 1
ATOM 964 O O . PHE A 1 124 ? 21.701 -9.637 -27.336 1.00 69.44 124 PHE A O 1
ATOM 971 N N . HIS A 1 125 ? 23.570 -9.953 -26.116 1.00 76.69 125 HIS A N 1
ATOM 972 C CA . HIS A 1 125 ? 23.481 -8.737 -25.296 1.00 76.69 125 HIS A CA 1
ATOM 973 C C . HIS A 1 125 ? 24.169 -7.536 -25.952 1.00 76.69 125 HIS A C 1
ATOM 975 O O . HIS A 1 125 ? 23.951 -6.392 -25.550 1.00 76.69 125 HIS A O 1
ATOM 981 N N . THR A 1 126 ? 25.017 -7.799 -26.947 1.00 81.38 126 THR A N 1
ATOM 982 C CA . THR A 1 126 ? 25.825 -6.793 -27.625 1.00 81.38 126 THR A CA 1
ATOM 983 C C . THR A 1 126 ? 25.719 -6.985 -29.13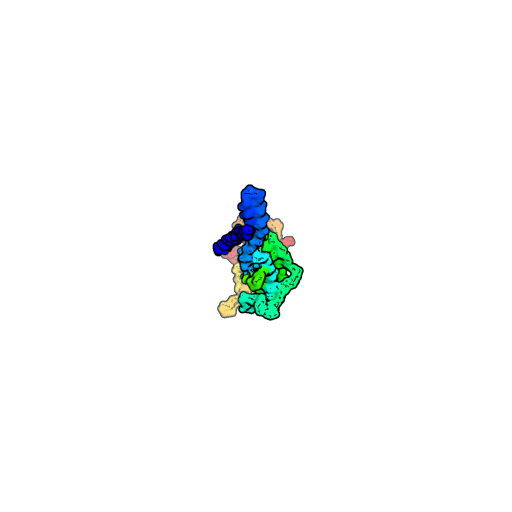2 1.00 81.38 126 THR A C 1
ATOM 985 O O . THR A 1 126 ? 25.708 -8.113 -29.633 1.00 81.38 126 THR A O 1
ATOM 988 N N . LEU A 1 127 ? 25.649 -5.870 -29.849 1.00 86.00 127 LEU A N 1
ATOM 989 C CA . LEU A 1 127 ? 25.621 -5.821 -31.306 1.00 86.00 127 LEU A CA 1
ATOM 990 C C . LEU A 1 127 ? 26.693 -4.850 -31.802 1.00 86.00 127 LEU A C 1
ATOM 992 O O . LEU A 1 127 ? 26.782 -3.730 -31.311 1.00 86.00 127 LEU A O 1
ATOM 996 N N . GLU A 1 128 ? 27.496 -5.263 -32.774 1.00 88.94 128 GLU A N 1
ATOM 997 C CA . GLU A 1 128 ? 28.520 -4.435 -33.412 1.00 88.94 128 GLU A CA 1
ATOM 998 C C . GLU A 1 128 ? 28.055 -4.010 -34.808 1.00 88.94 128 GLU A C 1
ATOM 1000 O O . GLU A 1 128 ? 27.681 -4.853 -35.625 1.00 88.94 128 GLU A O 1
ATOM 1005 N N . CYS A 1 129 ? 28.117 -2.709 -35.094 1.00 90.81 129 CYS A N 1
ATOM 1006 C CA . CYS A 1 129 ? 28.074 -2.187 -36.459 1.00 90.81 129 CYS A CA 1
ATOM 1007 C C . CYS A 1 129 ? 29.507 -1.985 -36.945 1.00 90.81 129 CYS A C 1
ATOM 1009 O O . CYS A 1 129 ? 30.283 -1.297 -36.279 1.00 90.81 129 CYS A O 1
ATOM 1011 N N . VAL A 1 130 ? 29.849 -2.539 -38.107 1.00 92.12 130 VAL A N 1
ATOM 1012 C CA . VAL A 1 130 ? 31.170 -2.393 -38.729 1.00 92.12 130 VAL A CA 1
ATOM 1013 C C . VAL A 1 130 ? 31.018 -1.769 -40.107 1.00 92.12 130 VAL A C 1
ATOM 1015 O O . VAL A 1 130 ? 30.363 -2.330 -40.980 1.00 92.12 130 VAL A O 1
ATOM 1018 N N . ALA A 1 131 ? 31.664 -0.627 -40.316 1.00 93.31 131 ALA A N 1
ATOM 1019 C CA . ALA A 1 131 ? 31.794 0.029 -41.606 1.00 93.31 131 ALA A CA 1
ATOM 1020 C C . ALA A 1 131 ? 33.163 -0.289 -42.211 1.00 93.31 131 ALA A C 1
ATOM 1022 O O . ALA A 1 131 ? 34.190 -0.002 -41.597 1.00 93.31 131 ALA A O 1
ATOM 1023 N N . SER A 1 132 ? 33.181 -0.859 -43.414 1.00 92.38 132 SER A N 1
ATOM 1024 C CA . SER A 1 132 ? 34.406 -1.299 -44.093 1.00 92.38 132 SER A CA 1
ATOM 1025 C C . SER A 1 132 ? 34.555 -0.666 -45.478 1.00 92.38 132 SER A C 1
ATOM 1027 O O . SER A 1 132 ? 33.600 -0.632 -46.254 1.00 92.38 132 SER A O 1
ATOM 1029 N N . ALA A 1 133 ? 35.747 -0.160 -45.799 1.00 91.06 133 ALA A N 1
ATOM 1030 C CA . ALA A 1 133 ? 36.078 0.361 -47.129 1.00 91.06 133 ALA A CA 1
ATOM 1031 C C . ALA A 1 133 ? 37.574 0.176 -47.418 1.00 91.06 133 ALA A C 1
ATOM 1033 O O . ALA A 1 133 ? 38.407 0.595 -46.623 1.00 91.06 133 ALA A O 1
ATOM 1034 N N . GLN A 1 134 ? 37.916 -0.450 -48.553 1.00 89.50 134 GLN A N 1
ATOM 1035 C CA . GLN A 1 134 ? 39.304 -0.672 -49.005 1.00 89.50 134 GLN A CA 1
ATOM 1036 C C . GLN A 1 134 ? 40.266 -1.207 -47.915 1.00 89.50 134 GLN A C 1
ATOM 1038 O O . GLN A 1 134 ? 41.410 -0.781 -47.823 1.00 89.50 134 GLN A O 1
ATOM 1043 N N . GLY A 1 135 ? 39.806 -2.145 -47.081 1.00 87.88 135 GLY A N 1
ATOM 1044 C CA . GLY A 1 135 ? 40.613 -2.749 -46.008 1.00 87.88 135 GLY A CA 1
ATOM 1045 C C . GLY A 1 135 ? 40.630 -1.969 -44.689 1.00 87.88 135 GLY A C 1
ATOM 1046 O O . GLY A 1 135 ? 40.948 -2.548 -43.655 1.00 87.88 135 GLY A O 1
ATOM 1047 N N . GLU A 1 136 ? 40.209 -0.706 -44.688 1.00 92.12 136 GLU A N 1
ATOM 1048 C CA . GLU A 1 136 ? 40.016 0.082 -43.471 1.00 92.12 136 GLU A CA 1
ATOM 1049 C C . GLU A 1 136 ? 38.648 -0.212 -42.842 1.00 92.12 136 GLU A C 1
ATOM 1051 O O . GLU A 1 136 ? 37.670 -0.513 -43.539 1.00 92.12 136 GLU A O 1
ATOM 1056 N N . GLN A 1 137 ? 38.567 -0.108 -41.513 1.00 92.12 137 GLN A N 1
ATOM 1057 C CA . GLN A 1 137 ? 37.346 -0.377 -40.755 1.00 92.12 137 GLN A CA 1
ATOM 1058 C C . GLN A 1 137 ? 37.106 0.655 -39.652 1.00 92.12 137 GLN A C 1
ATOM 1060 O O . GLN A 1 137 ? 38.033 1.083 -38.966 1.00 92.12 137 GLN A O 1
ATOM 1065 N N . ALA A 1 138 ? 35.838 0.980 -39.425 1.00 92.94 138 ALA A N 1
ATOM 1066 C CA . ALA A 1 138 ? 35.355 1.648 -38.223 1.00 92.94 138 ALA A CA 1
ATOM 1067 C C . ALA A 1 138 ? 34.225 0.819 -37.614 1.00 92.94 138 ALA A C 1
ATOM 1069 O O . ALA A 1 138 ? 33.476 0.171 -38.341 1.00 92.94 138 ALA A O 1
ATOM 1070 N N . TYR A 1 139 ? 34.102 0.821 -36.290 1.00 91.75 139 TYR A N 1
ATOM 1071 C CA . TYR A 1 139 ? 33.096 0.022 -35.600 1.00 91.75 139 TYR A CA 1
ATOM 1072 C C . TYR A 1 139 ? 32.479 0.780 -34.430 1.00 91.75 139 TYR A C 1
ATOM 1074 O O . TYR A 1 139 ? 33.056 1.743 -33.921 1.00 91.75 139 TYR A O 1
ATOM 1082 N N . THR A 1 140 ? 31.304 0.329 -34.007 1.00 90.50 140 THR A N 1
ATOM 1083 C CA . THR A 1 140 ? 30.658 0.775 -32.774 1.00 90.50 140 THR A CA 1
ATOM 1084 C C . THR A 1 140 ? 29.816 -0.347 -32.172 1.00 90.50 140 THR A C 1
ATOM 1086 O O . THR A 1 140 ? 29.339 -1.224 -32.896 1.00 90.50 140 THR A O 1
ATOM 1089 N N . LEU A 1 141 ? 29.651 -0.331 -30.849 1.00 87.94 141 LEU A N 1
ATOM 1090 C CA . LEU A 1 141 ? 28.954 -1.362 -30.080 1.00 87.94 141 LEU A CA 1
ATOM 1091 C C . LEU A 1 141 ? 27.653 -0.807 -29.488 1.00 87.94 141 LEU A C 1
ATOM 1093 O O . LEU A 1 141 ? 27.641 0.261 -28.877 1.00 87.94 141 LEU A O 1
ATOM 1097 N N . PHE A 1 142 ? 26.579 -1.580 -29.605 1.00 85.50 142 PHE A N 1
ATOM 1098 C CA . PHE A 1 142 ? 25.272 -1.332 -29.010 1.00 85.50 142 PHE A CA 1
ATOM 1099 C C . PHE A 1 142 ? 25.034 -2.323 -27.872 1.00 85.50 142 PHE A C 1
ATOM 1101 O O . PHE A 1 142 ? 25.213 -3.529 -28.044 1.00 85.50 142 PHE A O 1
ATOM 1108 N N . SER A 1 143 ? 24.588 -1.822 -26.720 1.00 81.50 143 SER A N 1
ATOM 1109 C CA . SER A 1 143 ? 24.139 -2.661 -25.607 1.00 81.50 143 SER A CA 1
ATOM 1110 C C . SER A 1 143 ? 22.645 -2.946 -25.765 1.00 81.50 143 SER A C 1
ATOM 1112 O O . SER A 1 143 ? 21.810 -2.058 -25.583 1.00 81.50 143 SER A O 1
ATOM 1114 N N . ILE A 1 144 ? 22.312 -4.190 -26.105 1.00 76.06 144 ILE A N 1
ATOM 1115 C CA . ILE A 1 144 ? 20.946 -4.724 -26.146 1.00 76.06 144 ILE A CA 1
ATOM 1116 C C . ILE A 1 144 ? 20.640 -5.312 -24.762 1.00 76.06 144 ILE A C 1
ATOM 1118 O O . ILE A 1 144 ? 20.357 -6.496 -24.601 1.00 76.06 144 ILE A O 1
ATOM 1122 N N . SER A 1 145 ? 20.767 -4.501 -23.714 1.00 64.56 145 SER A N 1
ATOM 1123 C CA . SER A 1 145 ? 20.177 -4.865 -22.429 1.00 64.56 145 SER A CA 1
ATOM 1124 C C . SER A 1 145 ? 18.697 -4.508 -22.494 1.00 64.56 145 SER A C 1
ATOM 1126 O O . SER A 1 145 ? 18.358 -3.421 -22.969 1.00 64.56 145 SER A O 1
ATOM 1128 N N . GLU A 1 146 ? 17.821 -5.419 -22.063 1.00 57.81 146 GLU A N 1
ATOM 1129 C CA . GLU A 1 146 ? 16.388 -5.161 -21.926 1.00 57.81 146 GLU A CA 1
ATOM 1130 C C . GLU A 1 146 ? 16.186 -3.931 -21.043 1.00 57.81 146 GLU A C 1
ATOM 1132 O O . GLU A 1 146 ? 16.151 -3.993 -19.814 1.00 57.81 146 GLU A O 1
ATOM 1137 N N . ARG A 1 147 ? 16.063 -2.768 -21.678 1.00 52.16 147 ARG A N 1
ATOM 1138 C CA . ARG A 1 147 ? 15.663 -1.559 -20.991 1.00 52.16 147 ARG A CA 1
ATOM 1139 C C . ARG A 1 147 ? 14.187 -1.757 -20.705 1.00 52.16 147 ARG A C 1
ATOM 1141 O O . ARG A 1 147 ? 13.349 -1.476 -21.557 1.00 52.16 147 ARG A O 1
ATOM 1148 N N . THR A 1 148 ? 13.874 -2.293 -19.528 1.00 48.84 148 THR A N 1
ATOM 1149 C CA . THR A 1 148 ? 12.520 -2.291 -18.981 1.00 48.84 148 THR A CA 1
ATOM 1150 C C . THR A 1 148 ? 12.073 -0.838 -18.978 1.00 48.84 148 THR A C 1
ATOM 1152 O O . THR A 1 148 ? 12.484 -0.059 -18.115 1.00 48.84 148 THR A O 1
ATOM 1155 N N . VAL A 1 149 ? 11.329 -0.430 -20.005 1.00 52.91 149 VAL A N 1
ATOM 1156 C CA . VAL A 1 149 ? 10.788 0.919 -20.081 1.00 52.91 149 VAL A CA 1
ATOM 1157 C C . VAL A 1 149 ? 9.804 1.002 -18.922 1.00 52.91 149 VAL A C 1
ATOM 1159 O O . VAL A 1 149 ? 8.812 0.270 -18.926 1.00 52.91 149 VAL A O 1
ATOM 1162 N N . PRO A 1 150 ? 10.061 1.826 -17.891 1.00 51.25 150 PRO A N 1
ATOM 1163 C CA . PRO A 1 150 ? 9.078 1.992 -16.842 1.00 51.25 150 PRO A CA 1
ATOM 1164 C C . PRO A 1 150 ? 7.850 2.591 -17.521 1.00 51.25 150 PRO A C 1
ATOM 1166 O O . PRO A 1 150 ? 7.942 3.667 -18.115 1.00 51.25 150 PRO A O 1
ATOM 1169 N N . HIS A 1 151 ? 6.716 1.891 -17.480 1.00 50.72 151 HIS A N 1
ATOM 1170 C CA . HIS A 1 151 ? 5.437 2.419 -17.945 1.00 50.72 151 HIS A CA 1
ATOM 1171 C C . HIS A 1 151 ? 5.042 3.609 -17.061 1.00 50.72 151 HIS A C 1
ATOM 1173 O O . HIS A 1 151 ? 4.212 3.482 -16.165 1.00 50.72 151 HIS A O 1
ATOM 1179 N N . LYS A 1 152 ? 5.641 4.780 -17.311 1.00 56.03 152 LYS A N 1
ATOM 1180 C CA . LYS A 1 152 ? 5.459 6.009 -16.525 1.00 56.03 152 LYS A CA 1
ATOM 1181 C C . LYS A 1 152 ? 3.999 6.469 -16.472 1.00 56.03 152 LYS A C 1
ATOM 1183 O O . LYS A 1 152 ? 3.648 7.228 -15.578 1.00 56.03 152 LYS A O 1
ATOM 1188 N N . LEU A 1 153 ? 3.156 6.008 -17.399 1.00 57.84 153 LEU A N 1
ATOM 1189 C CA . LEU A 1 153 ? 1.730 6.330 -17.414 1.00 57.84 153 LEU A CA 1
ATOM 1190 C C . LEU A 1 153 ? 0.890 5.469 -16.458 1.00 57.84 153 LEU A C 1
ATOM 1192 O O . LEU A 1 153 ? -0.076 5.971 -15.895 1.00 57.84 153 LEU A O 1
ATOM 1196 N N . PHE A 1 154 ? 1.239 4.194 -16.253 1.00 58.97 154 PHE A N 1
ATOM 1197 C CA . PHE A 1 154 ? 0.395 3.269 -15.484 1.00 58.97 154 PHE A CA 1
ATOM 1198 C C . PHE A 1 154 ? 0.705 3.274 -13.985 1.00 58.97 154 PHE A C 1
ATOM 1200 O O . PHE A 1 154 ? -0.195 3.076 -13.169 1.00 58.97 154 PHE A O 1
ATOM 1207 N N . THR A 1 155 ? 1.951 3.550 -13.599 1.00 64.62 155 THR A N 1
ATOM 1208 C CA . THR A 1 155 ? 2.374 3.558 -12.192 1.00 64.62 155 THR A CA 1
ATOM 1209 C C . THR A 1 155 ? 1.629 4.557 -11.296 1.00 64.62 155 THR A C 1
ATOM 1211 O O . THR A 1 155 ? 1.230 4.140 -10.208 1.00 64.62 155 THR A O 1
ATOM 1214 N N . PRO A 1 156 ? 1.399 5.833 -11.684 1.00 70.50 156 PRO A N 1
ATOM 1215 C CA . PRO A 1 156 ? 0.697 6.776 -10.810 1.00 70.50 156 PRO A CA 1
ATOM 1216 C C . PRO A 1 156 ? -0.795 6.448 -10.671 1.00 70.50 156 PRO A C 1
ATOM 1218 O O . PRO A 1 156 ? -1.381 6.673 -9.615 1.00 70.50 156 PRO A O 1
ATOM 1221 N N . LEU A 1 157 ? -1.413 5.878 -11.711 1.00 74.38 157 LEU A N 1
ATOM 1222 C CA . LEU A 1 157 ? -2.820 5.492 -11.657 1.00 74.38 157 LEU A CA 1
ATOM 1223 C C . LEU A 1 157 ? -3.012 4.267 -10.752 1.00 74.38 157 LEU A C 1
ATOM 1225 O O . LEU A 1 157 ? -3.896 4.262 -9.898 1.00 74.38 157 LEU A O 1
ATOM 1229 N N . LEU A 1 158 ? -2.133 3.264 -10.873 1.00 75.62 158 LEU A N 1
ATOM 1230 C CA . LEU A 1 158 ? -2.176 2.067 -10.034 1.00 75.62 158 LEU A CA 1
ATOM 1231 C C . LEU A 1 158 ? -1.905 2.396 -8.556 1.00 75.62 158 LEU A C 1
ATOM 1233 O O . LEU A 1 158 ? -2.629 1.917 -7.685 1.00 75.62 158 LEU A O 1
ATOM 1237 N N . SER A 1 159 ? -0.922 3.254 -8.254 1.00 77.50 159 SER A N 1
ATOM 1238 C CA . SER A 1 159 ? -0.639 3.667 -6.870 1.00 77.50 159 SER A CA 1
ATOM 1239 C C . SER A 1 159 ? -1.777 4.500 -6.260 1.00 77.50 159 SER A C 1
ATOM 1241 O O . SER A 1 159 ? -2.114 4.324 -5.083 1.00 77.50 159 SER A O 1
ATOM 1243 N N . GLY A 1 160 ? -2.444 5.337 -7.062 1.00 82.88 160 GLY A N 1
ATOM 1244 C CA . GLY A 1 160 ? -3.653 6.058 -6.656 1.00 82.88 160 GLY A CA 1
ATOM 1245 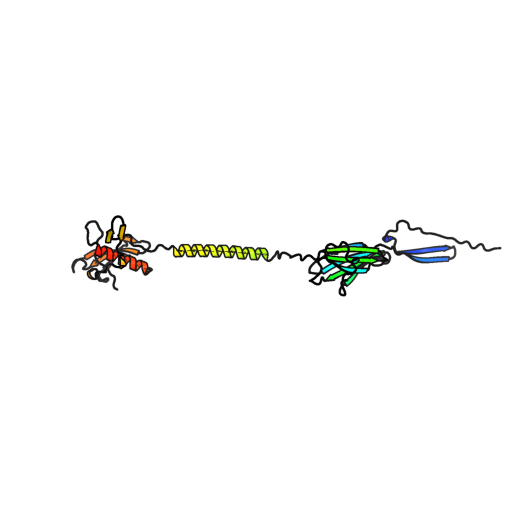C C . GLY A 1 160 ? -4.820 5.119 -6.319 1.00 82.88 160 GLY A C 1
ATOM 1246 O O . GLY A 1 160 ? -5.456 5.259 -5.273 1.00 82.88 160 GLY A O 1
ATOM 1247 N N . VAL A 1 161 ? -5.071 4.104 -7.148 1.00 88.88 161 VAL A N 1
ATOM 1248 C CA . VAL A 1 161 ? -6.148 3.122 -6.913 1.00 88.88 161 VAL A CA 1
ATOM 1249 C C . VAL A 1 161 ? -5.871 2.256 -5.679 1.00 88.88 161 VAL A C 1
ATOM 1251 O O . VAL A 1 161 ? -6.773 2.019 -4.873 1.00 88.88 161 VAL A O 1
ATOM 1254 N N . VAL A 1 162 ? -4.625 1.818 -5.480 1.00 89.06 162 VAL A N 1
ATOM 1255 C CA . VAL A 1 162 ? -4.257 1.013 -4.304 1.00 89.06 162 VAL A CA 1
ATOM 1256 C C . VAL A 1 162 ? -4.400 1.827 -3.016 1.00 89.06 162 VAL A C 1
ATOM 1258 O O . VAL A 1 162 ? -5.009 1.353 -2.058 1.00 89.06 162 VAL A O 1
ATOM 1261 N N . SER A 1 163 ? -3.910 3.069 -2.989 1.00 86.44 163 SER A N 1
ATOM 1262 C CA . SER A 1 163 ? -3.995 3.919 -1.790 1.00 86.44 163 SER A CA 1
ATOM 1263 C C . SER A 1 163 ? -5.438 4.271 -1.408 1.00 86.44 163 SER A C 1
ATOM 1265 O O . SER A 1 163 ? -5.805 4.179 -0.234 1.00 86.44 163 SER A O 1
ATOM 1267 N N . THR A 1 164 ? -6.283 4.598 -2.389 1.00 89.69 164 THR A N 1
ATOM 1268 C CA . THR A 1 164 ? -7.714 4.865 -2.158 1.00 89.69 164 THR A CA 1
ATOM 1269 C C . THR A 1 164 ? -8.466 3.624 -1.677 1.00 89.69 164 THR A C 1
ATOM 1271 O O . THR A 1 164 ? -9.264 3.724 -0.744 1.00 89.69 164 THR A O 1
ATOM 1274 N N . SER A 1 165 ? -8.164 2.443 -2.227 1.00 91.06 165 SER A N 1
ATOM 1275 C CA . SER A 1 165 ? -8.776 1.176 -1.800 1.00 91.06 165 SER A CA 1
ATOM 1276 C C . SER A 1 165 ? -8.423 0.816 -0.352 1.00 91.06 165 SER A C 1
ATOM 1278 O O . SER A 1 165 ? -9.301 0.423 0.420 1.00 91.06 165 SER A O 1
ATOM 1280 N N . VAL A 1 166 ? -7.162 1.007 0.055 1.00 94.00 166 VAL A N 1
ATOM 1281 C CA . VAL A 1 166 ? -6.720 0.766 1.441 1.00 94.00 166 VAL A CA 1
ATOM 1282 C C . VAL A 1 166 ? -7.423 1.720 2.412 1.00 94.00 166 VAL A C 1
ATOM 1284 O O . VAL A 1 166 ? -7.971 1.263 3.416 1.00 94.00 166 VAL A O 1
ATOM 1287 N N . LEU A 1 167 ? -7.492 3.018 2.094 1.00 94.06 167 LEU A N 1
ATOM 1288 C CA . LEU A 1 167 ? -8.195 4.011 2.918 1.00 94.06 167 LEU A CA 1
ATOM 1289 C C . LEU A 1 167 ? -9.686 3.682 3.078 1.00 94.06 167 LEU A C 1
ATOM 1291 O O . LEU A 1 167 ? -10.206 3.712 4.195 1.00 94.06 167 LEU A O 1
ATOM 1295 N N . LEU A 1 168 ? -10.365 3.318 1.988 1.00 94.31 168 LEU A N 1
ATOM 1296 C CA . LEU A 1 168 ? -11.783 2.957 2.019 1.00 94.31 168 LEU A CA 1
ATOM 1297 C C . LEU A 1 168 ? -12.032 1.691 2.855 1.00 94.31 168 LEU A C 1
ATOM 1299 O O . LEU A 1 168 ? -12.978 1.647 3.642 1.00 94.31 168 LEU A O 1
ATOM 1303 N N . SER A 1 169 ? -11.149 0.691 2.743 1.00 93.38 169 SER A N 1
ATOM 1304 C CA . SER A 1 169 ? -11.218 -0.534 3.549 1.00 93.38 169 SER A CA 1
ATOM 1305 C C . SER A 1 169 ? -11.025 -0.259 5.046 1.00 93.38 169 SER A C 1
ATOM 1307 O O . SER A 1 169 ? -11.773 -0.787 5.867 1.00 93.38 169 SER A O 1
ATOM 1309 N N . PHE A 1 170 ? -10.099 0.634 5.413 1.00 95.38 170 PHE A N 1
ATOM 1310 C CA . PHE A 1 170 ? -9.866 1.020 6.805 1.00 95.38 170 PHE A CA 1
ATOM 1311 C C . PHE A 1 170 ? -11.075 1.757 7.393 1.00 95.38 170 PHE A C 1
ATOM 1313 O O . PHE A 1 170 ? -11.522 1.431 8.494 1.00 95.38 170 PHE A O 1
ATOM 1320 N N . ILE A 1 171 ? -11.661 2.695 6.640 1.00 94.88 171 ILE A N 1
ATOM 1321 C CA . ILE A 1 171 ? -12.888 3.394 7.049 1.00 94.88 171 ILE A CA 1
ATOM 1322 C C . ILE A 1 171 ? -14.031 2.391 7.247 1.00 94.88 171 ILE A C 1
ATOM 1324 O O . ILE A 1 171 ? -14.720 2.454 8.265 1.00 94.88 171 ILE A O 1
ATOM 1328 N N . LEU A 1 172 ? -14.208 1.436 6.327 1.00 94.56 172 LEU A N 1
ATOM 1329 C CA . LEU A 1 172 ? -15.228 0.395 6.453 1.00 94.56 172 LEU A CA 1
ATOM 1330 C C . LEU A 1 172 ? -15.029 -0.444 7.724 1.00 94.56 172 LEU A C 1
ATOM 1332 O O . LEU A 1 172 ? -15.990 -0.660 8.459 1.00 94.56 172 LEU A O 1
ATOM 1336 N N . VAL A 1 173 ? -13.798 -0.862 8.031 1.00 93.88 173 VAL A N 1
ATOM 1337 C CA . VAL A 1 173 ? -13.479 -1.613 9.260 1.00 93.88 173 VAL A CA 1
ATOM 1338 C C . VAL A 1 173 ? -13.790 -0.791 10.513 1.00 93.88 173 VAL A C 1
ATOM 1340 O O . VAL A 1 173 ? -14.405 -1.313 11.442 1.00 93.88 173 VAL A O 1
ATOM 1343 N N . VAL A 1 174 ? -13.440 0.498 10.541 1.00 93.31 174 VAL A N 1
ATOM 1344 C CA . VAL A 1 174 ? -13.757 1.390 11.672 1.00 93.31 174 VAL A CA 1
ATOM 1345 C C . VAL A 1 174 ? -15.269 1.569 11.836 1.00 93.31 174 VAL A C 1
ATOM 1347 O O . VAL A 1 174 ? -15.771 1.540 12.963 1.00 93.31 174 VAL A O 1
ATOM 1350 N N . LEU A 1 175 ? -16.014 1.718 10.737 1.00 91.44 175 LEU A N 1
ATOM 1351 C CA . LEU A 1 175 ? -17.476 1.811 10.766 1.00 91.44 175 LEU A CA 1
ATOM 1352 C C . LEU A 1 175 ? -18.115 0.510 11.261 1.00 91.44 175 LEU A C 1
ATOM 1354 O O . LEU A 1 175 ? -19.008 0.566 12.106 1.00 91.44 175 LEU A O 1
ATOM 1358 N N . LEU A 1 176 ? -17.635 -0.649 10.803 1.00 90.06 176 LEU A N 1
ATOM 1359 C CA . LEU A 1 176 ? -18.080 -1.956 11.290 1.00 90.06 176 LEU A CA 1
ATOM 1360 C C . LEU A 1 176 ? -17.769 -2.125 12.780 1.00 90.06 176 LEU A C 1
ATOM 1362 O O . LEU A 1 176 ? -18.642 -2.537 13.540 1.00 90.06 176 LEU A O 1
ATOM 1366 N N . TYR A 1 177 ? -16.574 -1.732 13.225 1.00 89.25 177 TYR A N 1
ATOM 1367 C CA . TYR A 1 177 ? -16.196 -1.761 14.637 1.00 89.25 177 TYR A CA 1
ATOM 1368 C C . TYR A 1 177 ? -17.130 -0.888 15.491 1.00 89.25 177 TYR A C 1
ATOM 1370 O O . TYR A 1 177 ? -17.689 -1.353 16.485 1.00 89.25 177 TYR A O 1
ATOM 1378 N N . LYS A 1 178 ? -17.383 0.357 15.065 1.00 84.62 178 LYS A N 1
ATOM 1379 C CA . LYS A 1 178 ? -18.329 1.276 15.725 1.00 84.62 178 LYS A CA 1
ATOM 1380 C C . LYS A 1 178 ? -19.759 0.734 15.732 1.00 84.62 178 LYS A C 1
ATOM 1382 O O . LYS A 1 178 ? -20.468 0.911 16.719 1.00 84.62 178 LYS A O 1
ATOM 1387 N N . TYR A 1 179 ? -20.181 0.083 14.650 1.00 79.50 179 TYR A N 1
ATOM 1388 C CA . TYR A 1 179 ? -21.503 -0.527 14.540 1.00 79.50 179 TYR A CA 1
ATOM 1389 C C . TYR A 1 179 ? -21.671 -1.706 15.506 1.00 79.50 179 TYR A C 1
ATOM 1391 O O . TYR A 1 179 ? -22.717 -1.827 16.143 1.00 79.50 179 TYR A O 1
ATOM 1399 N N . MET A 1 180 ? -20.630 -2.529 15.666 1.00 77.75 180 MET A N 1
ATOM 1400 C CA . MET A 1 180 ? -20.627 -3.646 16.615 1.00 77.75 180 MET A CA 1
ATOM 1401 C C . MET A 1 180 ? -20.564 -3.181 18.076 1.00 77.75 180 MET A C 1
ATOM 1403 O O . MET A 1 180 ? -21.092 -3.861 18.951 1.00 77.75 180 MET A O 1
ATOM 1407 N N . GLN A 1 181 ? -19.987 -2.008 18.354 1.00 73.44 181 GLN A N 1
ATOM 1408 C CA . GLN A 1 181 ? -19.867 -1.456 19.709 1.00 73.44 181 GLN A CA 1
ATOM 1409 C C . GLN A 1 181 ? -21.144 -0.764 20.229 1.00 73.44 181 GLN A C 1
ATOM 1411 O O . GLN A 1 181 ? -21.100 -0.107 21.270 1.00 73.44 181 GLN A O 1
ATOM 1416 N N . LYS A 1 182 ? -22.289 -0.861 19.535 1.00 64.44 182 LYS A N 1
ATOM 1417 C CA . LYS A 1 182 ? -23.541 -0.280 20.046 1.00 64.44 182 LYS A CA 1
ATOM 1418 C C . LYS A 1 182 ? -23.839 -0.842 21.449 1.00 64.44 182 LYS A C 1
ATOM 1420 O O . LYS A 1 182 ? -23.937 -2.062 21.590 1.00 64.44 182 LYS A O 1
ATOM 1425 N N . PRO A 1 183 ? -23.975 0.017 22.480 1.00 65.12 183 PRO A N 1
ATOM 1426 C CA . PRO A 1 183 ? -24.191 -0.438 23.847 1.00 65.12 183 PRO A CA 1
ATOM 1427 C C . PRO A 1 183 ? -25.524 -1.181 23.924 1.00 65.12 183 PRO A C 1
ATOM 1429 O O . PRO A 1 183 ? -26.554 -0.660 23.495 1.00 65.12 183 PRO A O 1
ATOM 1432 N N . LYS A 1 184 ? -25.500 -2.407 24.444 1.00 66.44 184 LYS A N 1
ATOM 1433 C CA . LYS A 1 184 ? -26.709 -3.183 24.732 1.00 66.44 184 LYS A CA 1
ATOM 1434 C C . LYS A 1 184 ? -27.287 -2.718 26.074 1.00 66.44 184 LYS A C 1
ATOM 1436 O O . LYS A 1 184 ? -26.533 -2.336 26.965 1.00 66.44 184 LYS A O 1
ATOM 1441 N N . TYR A 1 185 ? -28.613 -2.721 26.216 1.00 65.69 185 TYR A N 1
ATOM 1442 C CA . TYR A 1 185 ? -29.261 -2.469 27.506 1.00 65.69 185 TYR A CA 1
ATOM 1443 C C . TYR A 1 185 ? -28.970 -3.644 28.446 1.00 65.69 185 TYR A C 1
ATOM 1445 O O . TYR A 1 185 ? -29.471 -4.742 28.221 1.00 65.69 185 TYR A O 1
ATOM 1453 N N . GLU A 1 186 ? -28.155 -3.417 29.475 1.00 67.00 186 GLU A N 1
ATOM 1454 C CA . GLU A 1 186 ? -27.902 -4.379 30.550 1.00 67.00 186 GLU A CA 1
ATOM 1455 C C . GLU A 1 186 ? -28.555 -3.910 31.854 1.00 67.00 186 GLU A C 1
ATOM 1457 O O . GLU A 1 186 ? -28.658 -2.715 32.140 1.00 67.00 186 GLU A O 1
ATOM 1462 N N . ILE A 1 187 ? -29.011 -4.868 32.657 1.00 67.88 187 ILE A N 1
ATOM 1463 C CA . ILE A 1 187 ? -29.655 -4.620 33.949 1.00 67.88 187 ILE A CA 1
ATOM 1464 C C . ILE A 1 187 ? -28.565 -4.366 34.988 1.00 67.88 187 ILE A C 1
ATOM 1466 O O . ILE A 1 187 ? -27.661 -5.181 35.155 1.00 67.88 187 ILE A O 1
ATOM 1470 N N . HIS A 1 188 ? -28.655 -3.255 35.718 1.00 70.62 188 HIS A N 1
ATOM 1471 C CA . HIS A 1 188 ? -27.664 -2.915 36.747 1.00 70.62 188 HIS A CA 1
ATOM 1472 C C . HIS A 1 188 ? -27.843 -3.682 38.067 1.00 70.62 188 HIS A C 1
ATOM 1474 O O . HIS A 1 188 ? -26.882 -3.839 38.816 1.00 70.62 188 HIS A O 1
ATOM 1480 N N . TRP A 1 189 ? -29.052 -4.152 38.373 1.00 70.69 189 TRP A N 1
ATOM 1481 C CA . TRP A 1 189 ? -29.340 -4.861 39.619 1.00 70.69 189 TRP A CA 1
ATOM 1482 C C . TRP A 1 189 ? -28.961 -6.333 39.490 1.00 70.69 189 TRP A C 1
ATOM 1484 O O . TRP A 1 189 ? -29.496 -7.040 38.637 1.00 70.69 189 TRP A O 1
ATOM 1494 N N . LYS A 1 190 ? -28.061 -6.796 40.358 1.00 79.12 190 LYS A N 1
ATOM 1495 C CA . LYS A 1 190 ? -27.717 -8.211 40.501 1.00 79.12 190 LYS A CA 1
ATOM 1496 C C . LYS A 1 190 ? -28.089 -8.661 41.907 1.00 79.12 190 LYS A C 1
ATOM 1498 O O . LYS A 1 190 ? -27.706 -8.013 42.878 1.00 79.12 190 LYS A O 1
ATOM 1503 N N . VAL A 1 191 ? -28.843 -9.748 42.008 1.00 76.75 191 VAL A N 1
ATOM 1504 C CA . VAL A 1 191 ? -29.235 -10.344 43.291 1.00 76.75 191 VAL A CA 1
ATOM 15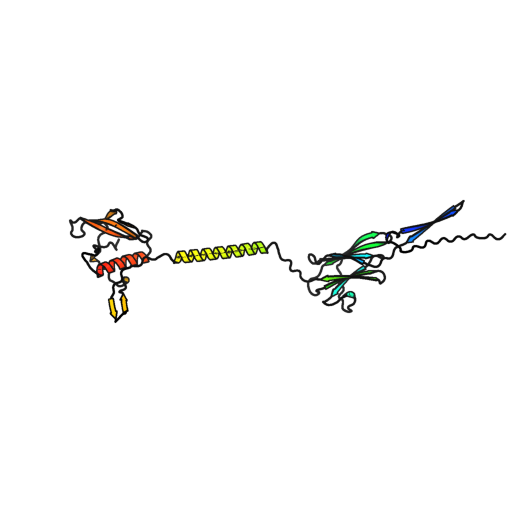05 C C . VAL A 1 191 ? -28.205 -11.414 43.638 1.00 76.75 191 VAL A C 1
ATOM 1507 O O . VAL A 1 191 ? -27.858 -12.212 42.775 1.00 76.75 191 VAL A O 1
ATOM 1510 N N . ILE A 1 192 ? -27.674 -11.406 44.859 1.00 79.88 192 ILE A N 1
ATOM 1511 C CA . ILE A 1 192 ? -26.693 -12.399 45.322 1.00 79.88 192 ILE A CA 1
ATOM 1512 C C . ILE A 1 192 ? -27.469 -13.619 45.831 1.00 79.88 192 ILE A C 1
ATOM 1514 O O . ILE A 1 192 ? -28.363 -13.453 46.658 1.00 79.88 192 ILE A O 1
ATOM 1518 N N . ASP A 1 193 ? -27.148 -14.808 45.319 1.00 73.69 193 ASP A N 1
ATOM 1519 C CA . ASP A 1 193 ? -27.826 -16.067 45.665 1.00 73.69 193 ASP A CA 1
ATOM 1520 C C . ASP A 1 193 ? -27.218 -16.707 46.918 1.00 73.69 193 ASP A C 1
ATOM 1522 O O . ASP A 1 193 ? -27.889 -16.971 47.912 1.00 73.69 193 ASP A O 1
ATOM 1526 N N . SER A 1 194 ? -25.900 -16.918 46.888 1.00 73.31 194 SER A N 1
ATOM 1527 C CA . SER A 1 194 ? -25.170 -17.587 47.958 1.00 73.31 194 SER A CA 1
ATOM 1528 C C . SER A 1 194 ? -23.780 -16.991 48.155 1.00 73.31 194 SER A C 1
ATOM 1530 O O . SER A 1 194 ? -23.176 -16.418 47.239 1.00 73.31 194 SER A O 1
ATOM 1532 N N . PHE A 1 195 ? -23.290 -17.126 49.385 1.00 73.38 195 PHE A N 1
ATOM 1533 C CA . PHE A 1 195 ? -21.961 -16.705 49.805 1.00 73.38 195 PHE A CA 1
ATOM 1534 C C . PHE A 1 195 ? -21.132 -17.964 50.054 1.00 73.38 195 PHE A C 1
ATOM 1536 O O . PHE A 1 195 ? -21.445 -18.722 50.972 1.00 73.38 195 PHE A O 1
ATOM 1543 N N . ASP A 1 196 ? -20.082 -18.177 49.262 1.00 75.19 196 ASP A N 1
ATOM 1544 C CA . ASP A 1 196 ? -19.073 -19.201 49.545 1.00 75.19 196 ASP A CA 1
ATOM 1545 C C . ASP A 1 196 ? -17.724 -18.506 49.785 1.00 75.19 196 ASP A C 1
ATOM 1547 O O . ASP A 1 196 ? -16.991 -18.134 48.861 1.00 75.19 196 ASP A O 1
ATOM 1551 N N . GLY A 1 197 ? -17.458 -18.198 51.057 1.00 76.50 197 GLY A N 1
ATOM 1552 C CA . GLY A 1 197 ? -16.329 -17.367 51.474 1.00 76.50 197 GLY A CA 1
ATOM 1553 C C . GLY A 1 197 ? -16.401 -15.942 50.907 1.00 76.50 197 GLY A C 1
ATOM 1554 O O . GLY A 1 197 ? -17.323 -15.190 51.214 1.00 76.50 197 GLY A O 1
ATOM 1555 N N . ASN A 1 198 ? -15.409 -15.570 50.088 1.00 78.56 198 ASN A N 1
ATOM 1556 C CA . ASN A 1 198 ? -15.291 -14.245 49.458 1.00 78.56 198 ASN A CA 1
ATOM 1557 C C . ASN A 1 198 ? -15.904 -14.171 48.045 1.00 78.56 198 ASN A C 1
ATOM 1559 O O . ASN A 1 198 ? -15.824 -13.121 47.404 1.00 78.56 198 ASN A O 1
ATOM 1563 N N . ASN A 1 199 ? -16.476 -15.267 47.536 1.00 79.81 199 ASN A N 1
ATOM 1564 C CA . ASN A 1 199 ? -17.061 -15.310 46.199 1.00 79.81 199 ASN A CA 1
ATOM 1565 C C . ASN A 1 199 ? -18.581 -15.127 46.261 1.00 79.81 199 ASN A C 1
ATOM 1567 O O . ASN A 1 199 ? -19.282 -15.848 46.970 1.00 79.81 199 ASN A O 1
ATOM 1571 N N . TYR A 1 200 ? -19.082 -14.177 45.470 1.00 80.06 200 TYR A N 1
ATOM 1572 C CA . TYR A 1 200 ? -20.510 -13.917 45.304 1.00 80.06 200 TYR A CA 1
ATOM 1573 C C . TYR A 1 200 ? -21.010 -14.602 44.035 1.00 80.06 200 TYR A C 1
ATOM 1575 O O . TYR A 1 200 ? -20.505 -14.332 42.941 1.00 80.06 200 TYR A O 1
ATOM 1583 N N . THR A 1 201 ? -22.025 -15.451 44.165 1.00 81.88 201 THR A N 1
ATOM 1584 C CA . THR A 1 201 ? -22.792 -15.947 43.016 1.00 81.88 201 THR A CA 1
ATOM 1585 C C . THR A 1 201 ? -24.014 -15.060 42.817 1.00 81.88 201 THR A C 1
ATOM 1587 O O . THR A 1 201 ? -24.740 -14.760 43.763 1.00 81.88 201 THR A O 1
ATOM 1590 N N . TYR A 1 202 ? -24.221 -14.583 41.590 1.00 83.44 202 TYR A N 1
ATOM 1591 C CA . TYR A 1 202 ? -25.377 -13.759 41.247 1.00 83.44 202 TYR A CA 1
ATOM 1592 C C . TYR A 1 202 ? -26.467 -14.631 40.634 1.00 83.44 202 TYR A C 1
ATOM 1594 O O . TYR A 1 202 ? -26.183 -15.429 39.740 1.00 83.44 202 TYR A O 1
ATOM 1602 N N . ILE A 1 203 ? -27.707 -14.430 41.069 1.00 83.75 203 ILE A N 1
ATOM 1603 C CA . ILE A 1 203 ? -28.880 -15.016 40.427 1.00 83.75 203 ILE A CA 1
ATOM 1604 C C . ILE A 1 203 ? -28.985 -14.426 39.025 1.00 83.75 203 ILE A C 1
ATOM 1606 O O . ILE A 1 203 ? -28.999 -13.203 38.864 1.00 83.75 203 ILE A O 1
ATOM 1610 N N . ASP A 1 204 ? -29.092 -15.291 38.020 1.00 85.69 204 ASP A N 1
ATOM 1611 C CA . ASP A 1 204 ? -29.440 -14.888 36.664 1.00 85.69 204 ASP A CA 1
ATOM 1612 C C . ASP A 1 204 ? -30.926 -14.475 36.625 1.00 85.69 204 ASP A C 1
ATOM 1614 O O . ASP A 1 204 ? -31.807 -15.329 36.783 1.00 85.69 204 ASP A O 1
ATOM 1618 N N . PRO A 1 205 ? -31.248 -13.184 36.398 1.00 86.06 205 PRO A N 1
ATOM 1619 C CA . PRO A 1 205 ? -32.628 -12.706 36.357 1.00 86.06 205 PRO A CA 1
ATOM 1620 C C . PRO A 1 205 ? -33.498 -13.408 35.311 1.00 86.06 205 PRO A C 1
ATOM 1622 O O . PRO A 1 205 ? -34.723 -13.428 35.443 1.00 86.06 205 PRO A O 1
ATOM 1625 N N . THR A 1 206 ? -32.892 -13.987 34.270 1.00 85.81 206 THR A N 1
ATOM 1626 C CA . THR A 1 206 ? -33.640 -14.710 33.238 1.00 85.81 206 THR A CA 1
ATOM 1627 C C . THR A 1 206 ? -34.287 -15.983 33.789 1.00 85.81 206 THR A C 1
ATOM 1629 O O . THR A 1 206 ? -35.374 -16.344 33.330 1.00 85.81 206 THR A O 1
ATOM 1632 N N . GLN A 1 207 ? -33.694 -16.583 34.828 1.00 87.56 207 GLN A N 1
ATOM 1633 C CA . GLN A 1 207 ? -34.163 -17.802 35.495 1.00 87.56 207 GLN A CA 1
ATOM 1634 C C . GLN A 1 207 ? -35.272 -17.541 36.520 1.00 87.56 207 GLN A C 1
ATOM 1636 O O . GLN A 1 207 ? -36.010 -18.457 36.880 1.00 87.56 207 GLN A O 1
ATOM 1641 N N . LEU A 1 208 ? -35.429 -16.296 36.983 1.00 90.62 208 LEU A N 1
ATOM 1642 C CA . LEU A 1 208 ? -36.506 -15.946 37.906 1.00 90.62 208 LEU A CA 1
ATOM 1643 C C . LEU A 1 208 ? -37.879 -16.143 37.229 1.00 90.62 208 LEU A C 1
ATOM 1645 O O . LEU A 1 208 ? -38.052 -15.775 36.059 1.00 90.62 208 LEU A O 1
ATOM 1649 N N . PRO A 1 209 ? -38.880 -16.705 37.926 1.00 92.44 209 PRO A N 1
ATOM 1650 C CA . PRO A 1 209 ? -40.217 -16.854 37.370 1.00 92.44 209 PRO A CA 1
ATOM 1651 C C . PRO A 1 209 ? -40.921 -15.496 37.282 1.00 92.44 209 PRO A C 1
ATOM 1653 O O . PRO A 1 209 ? -40.727 -14.614 38.119 1.00 92.44 209 PRO A O 1
ATOM 1656 N N . TYR A 1 210 ? -41.767 -15.331 36.267 1.00 93.12 210 TYR A N 1
ATOM 1657 C CA . TYR A 1 210 ? -42.724 -14.230 36.231 1.00 93.12 210 TYR A CA 1
ATOM 1658 C C . TYR A 1 210 ? -44.015 -14.667 36.919 1.00 93.12 210 TYR A C 1
ATOM 1660 O O . TYR A 1 210 ? -44.566 -15.709 36.574 1.00 93.12 210 TYR A O 1
ATOM 1668 N N . ASP A 1 211 ? -44.482 -13.876 37.882 1.00 93.50 211 ASP A N 1
ATOM 1669 C CA . ASP A 1 211 ? -45.733 -14.129 38.591 1.00 93.50 211 ASP A CA 1
ATOM 1670 C C . ASP A 1 211 ? -46.899 -13.418 37.871 1.00 93.50 211 ASP A C 1
ATOM 1672 O O . ASP A 1 211 ? -46.930 -12.180 37.860 1.00 93.50 211 ASP A O 1
ATOM 1676 N N . PRO A 1 212 ? -47.870 -14.158 37.291 1.00 93.12 212 PRO A N 1
ATOM 1677 C CA . PRO A 1 212 ? -48.999 -13.579 36.562 1.00 93.12 212 PRO A CA 1
ATOM 1678 C C . PRO A 1 212 ? -49.884 -12.650 37.398 1.00 93.12 212 PRO A C 1
ATOM 1680 O O . PRO A 1 212 ? -50.659 -11.889 36.822 1.00 93.12 212 PRO A O 1
ATOM 1683 N N . LYS A 1 213 ? -49.776 -12.662 38.737 1.00 93.50 213 LYS A N 1
ATOM 1684 C CA . LYS A 1 213 ? -50.517 -11.723 39.599 1.00 93.50 213 LYS A CA 1
ATOM 1685 C C . LYS A 1 213 ? -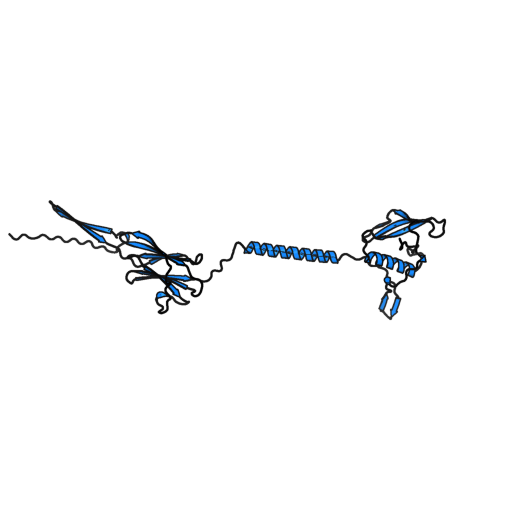50.206 -10.255 39.296 1.00 93.50 213 LYS A C 1
ATOM 1687 O O . LYS A 1 213 ? -50.995 -9.382 39.641 1.00 93.50 213 LYS A O 1
ATOM 1692 N N . TRP A 1 214 ? -49.039 -9.985 38.708 1.00 94.75 214 TRP A N 1
ATOM 1693 C CA . TRP A 1 214 ? -48.626 -8.637 38.336 1.00 94.75 214 TRP A CA 1
ATOM 1694 C C . TRP A 1 214 ? -49.245 -8.169 37.024 1.00 94.75 214 TRP A C 1
ATOM 1696 O O . TRP A 1 214 ? -49.091 -6.997 36.691 1.00 94.75 214 TRP A O 1
ATOM 1706 N N . GLU A 1 215 ? -49.896 -9.042 36.260 1.00 96.00 215 GLU A N 1
ATOM 1707 C CA . GLU A 1 215 ? -50.459 -8.664 34.971 1.00 96.00 215 GLU A CA 1
ATOM 1708 C C . GLU A 1 215 ? -51.642 -7.704 35.166 1.00 96.00 215 GLU A C 1
ATOM 1710 O O . GLU A 1 215 ? -52.592 -7.976 35.903 1.00 96.00 215 GLU A O 1
ATOM 1715 N N . PHE A 1 216 ? -51.582 -6.559 34.492 1.00 95.19 216 PHE A N 1
ATOM 1716 C CA . PHE A 1 216 ? -52.583 -5.506 34.554 1.00 95.19 216 PHE A CA 1
ATOM 1717 C C . PHE A 1 216 ? -53.150 -5.233 33.152 1.00 95.19 216 PHE A C 1
ATOM 1719 O O . PHE A 1 216 ? -52.367 -5.008 32.224 1.00 95.19 216 PHE A O 1
ATOM 1726 N N . PRO A 1 217 ? -54.486 -5.190 32.971 1.00 94.19 217 PRO A N 1
ATOM 1727 C CA . PRO A 1 217 ? -55.098 -4.923 31.670 1.00 94.19 217 PRO A CA 1
ATOM 1728 C C . PRO A 1 217 ? -54.660 -3.571 31.099 1.00 94.19 217 PRO A C 1
ATOM 1730 O O . PRO A 1 217 ? -54.880 -2.518 31.709 1.00 94.19 217 PRO A O 1
ATOM 1733 N N . ARG A 1 218 ? -54.057 -3.580 29.906 1.00 95.12 218 ARG A N 1
ATOM 1734 C CA . ARG A 1 218 ? -53.494 -2.378 29.266 1.00 95.12 218 ARG A CA 1
ATOM 1735 C C . ARG A 1 218 ? -54.563 -1.319 28.988 1.00 95.12 218 ARG A C 1
ATOM 1737 O O . ARG A 1 218 ? -54.267 -0.127 29.037 1.00 95.12 218 ARG A O 1
ATOM 1744 N N . GLU A 1 219 ? -55.803 -1.736 28.752 1.00 94.88 219 GLU A N 1
ATOM 1745 C CA . GLU A 1 219 ? -56.963 -0.877 28.474 1.00 94.88 219 GLU A CA 1
ATOM 1746 C C . GLU A 1 219 ? -57.330 0.002 29.677 1.00 94.88 219 GLU A C 1
ATOM 1748 O O . GLU A 1 219 ? -57.962 1.049 29.524 1.00 94.88 219 GLU A O 1
ATOM 1753 N N . ARG A 1 220 ? -56.911 -0.404 30.881 1.00 95.19 220 ARG A N 1
ATOM 1754 C CA . ARG A 1 220 ? -57.109 0.338 32.130 1.00 95.19 220 ARG A CA 1
ATOM 1755 C C . ARG A 1 220 ? -55.947 1.282 32.455 1.00 95.19 220 ARG A C 1
ATOM 1757 O O . ARG A 1 220 ? -55.895 1.819 33.561 1.00 95.19 220 ARG A O 1
ATOM 1764 N N . LEU A 1 221 ? -55.025 1.508 31.516 1.00 96.06 221 LEU A N 1
ATOM 1765 C CA . LEU A 1 221 ? -53.980 2.529 31.609 1.00 96.06 221 LEU A CA 1
ATOM 1766 C C . LEU A 1 221 ? -54.250 3.673 30.631 1.00 96.06 221 LEU A C 1
ATOM 1768 O O . LEU A 1 221 ? -54.353 3.471 29.422 1.00 96.06 221 LEU A O 1
ATOM 1772 N N . ARG A 1 222 ? -54.257 4.909 31.136 1.00 96.94 222 ARG A N 1
ATOM 1773 C CA . ARG A 1 222 ? -54.174 6.114 30.299 1.00 96.94 222 ARG A CA 1
ATOM 1774 C C . ARG A 1 222 ? -52.823 6.793 30.444 1.00 96.94 222 ARG A C 1
ATOM 1776 O O . ARG A 1 222 ? -52.482 7.276 31.517 1.00 96.94 222 ARG A O 1
ATOM 1783 N N . PHE A 1 223 ? -52.071 6.865 29.351 1.00 96.75 223 PHE A N 1
ATOM 1784 C CA . PHE A 1 223 ? -50.773 7.537 29.320 1.00 96.75 223 PHE A CA 1
ATOM 1785 C C . PHE A 1 223 ? -50.909 9.063 29.362 1.00 96.75 223 PHE A C 1
ATOM 1787 O O . PHE A 1 223 ? -51.781 9.643 28.717 1.00 96.75 223 PHE A O 1
ATOM 1794 N N . GLY A 1 224 ? -50.008 9.702 30.103 1.00 95.81 224 GLY A N 1
ATOM 1795 C CA . GLY A 1 224 ? -49.865 11.148 30.225 1.00 95.81 224 GLY A CA 1
ATOM 1796 C C . GLY A 1 224 ? -48.481 11.624 29.777 1.00 95.81 224 GLY A C 1
ATOM 1797 O O . GLY A 1 224 ? -47.933 11.159 28.776 1.00 95.81 224 GLY A O 1
ATOM 1798 N N . LYS A 1 225 ? -47.908 12.583 30.516 1.00 96.81 225 LYS A N 1
ATOM 1799 C CA . LYS A 1 225 ? -46.616 13.198 30.171 1.00 96.81 225 LYS A CA 1
ATOM 1800 C C . LYS A 1 225 ? -45.441 12.225 30.306 1.00 96.81 225 LYS A C 1
ATOM 1802 O O . LYS A 1 225 ? -45.435 11.342 31.162 1.00 96.81 225 LYS A O 1
ATOM 1807 N N . ILE A 1 226 ? -44.400 12.442 29.508 1.00 97.06 226 ILE A N 1
ATOM 1808 C CA . ILE A 1 226 ? -43.119 11.742 29.656 1.00 97.06 226 ILE A CA 1
ATOM 1809 C C . ILE A 1 226 ? -42.415 12.269 30.915 1.00 97.06 226 ILE A C 1
ATOM 1811 O O . ILE A 1 226 ? -42.318 13.479 31.105 1.00 97.06 226 ILE A O 1
ATOM 1815 N N . LEU A 1 227 ? -41.942 11.362 31.771 1.00 96.88 227 LEU A N 1
ATOM 1816 C CA . LEU A 1 227 ? -41.156 11.680 32.969 1.00 96.88 227 LEU A CA 1
ATOM 1817 C C . LEU A 1 227 ? -39.653 11.630 32.681 1.00 96.88 227 LEU A C 1
ATOM 1819 O O . LEU A 1 227 ? -38.893 12.427 33.218 1.00 96.88 227 LEU A O 1
ATOM 1823 N N . GLY A 1 228 ? -39.233 10.720 31.800 1.00 94.56 228 GLY A N 1
ATOM 1824 C CA . GLY A 1 228 ? -37.854 10.613 31.337 1.00 94.56 228 GLY A CA 1
ATOM 1825 C C . GLY A 1 228 ? -37.743 9.730 30.098 1.00 94.56 228 GLY A C 1
ATOM 1826 O O . GLY A 1 228 ? -38.549 8.824 29.894 1.00 94.56 228 GLY A O 1
ATOM 1827 N N . SER A 1 229 ? -36.749 9.989 29.253 1.00 92.81 229 SER A N 1
ATOM 1828 C CA . SER A 1 229 ? -36.462 9.192 28.057 1.00 92.81 229 SER A CA 1
ATOM 1829 C C . SER A 1 229 ? -34.965 8.928 27.974 1.00 92.81 229 SER A C 1
ATOM 1831 O O . SER A 1 229 ? -34.170 9.852 28.112 1.00 92.81 229 SER A O 1
ATOM 1833 N N . GLY A 1 230 ? -34.588 7.674 27.736 1.00 86.31 230 GLY A N 1
ATOM 1834 C CA . GLY A 1 230 ? -33.199 7.236 27.619 1.00 86.31 230 GLY A CA 1
ATOM 1835 C C . GLY A 1 230 ? -32.874 6.650 26.245 1.00 86.31 230 GLY A C 1
ATOM 1836 O O . GLY A 1 230 ? -33.636 6.778 25.279 1.00 86.31 230 GLY A O 1
ATOM 1837 N N . ALA A 1 231 ? -31.728 5.970 26.158 1.00 83.06 231 ALA A N 1
ATOM 1838 C CA . ALA A 1 231 ? -31.293 5.292 24.938 1.00 83.06 231 ALA A CA 1
ATOM 1839 C C . ALA A 1 231 ? -32.279 4.188 24.504 1.00 83.06 231 ALA A C 1
ATOM 1841 O O . ALA A 1 231 ? -32.652 4.139 23.333 1.00 83.06 231 ALA A O 1
ATOM 1842 N N . PHE A 1 232 ? -32.784 3.401 25.456 1.00 83.50 232 PHE A N 1
ATOM 1843 C CA . PHE A 1 232 ? -33.505 2.143 25.200 1.00 83.50 232 PHE A CA 1
ATOM 1844 C C . PHE A 1 232 ? -35.032 2.245 25.358 1.00 83.50 232 PHE A C 1
ATOM 1846 O O . PHE A 1 232 ? -35.801 1.467 24.797 1.00 83.50 232 PHE A O 1
ATOM 1853 N N . GLY A 1 233 ? -35.502 3.243 26.105 1.00 90.50 233 GLY A N 1
ATOM 1854 C CA . GLY A 1 233 ? -36.908 3.351 26.472 1.00 90.50 233 GLY A CA 1
ATOM 1855 C C . GLY A 1 233 ? -37.271 4.702 27.060 1.00 90.50 233 GLY A C 1
ATOM 1856 O O . GLY A 1 233 ? -36.481 5.649 27.035 1.00 90.50 233 GLY A O 1
ATOM 1857 N N . LYS A 1 234 ? -38.485 4.779 27.592 1.00 94.50 234 LYS A N 1
ATOM 1858 C CA . LYS A 1 234 ? -39.020 5.954 28.274 1.00 94.50 234 LYS A CA 1
ATOM 1859 C C . LYS A 1 234 ? -39.856 5.543 29.478 1.00 94.50 234 LYS A C 1
ATOM 1861 O O . LYS A 1 234 ? -40.403 4.443 29.532 1.00 94.50 234 LYS A O 1
ATOM 1866 N N . VAL A 1 235 ? -39.964 6.461 30.424 1.00 96.06 235 VAL A N 1
ATOM 1867 C CA . VAL A 1 235 ? -40.867 6.381 31.565 1.00 96.06 235 VAL A CA 1
ATOM 1868 C C . VAL A 1 235 ? -41.911 7.469 31.388 1.00 96.06 235 VAL A C 1
ATOM 1870 O O . VAL A 1 235 ? -41.571 8.636 31.176 1.00 96.06 235 VAL A O 1
ATOM 1873 N N . VAL A 1 236 ? -43.182 7.095 31.445 1.00 97.19 236 VAL A N 1
ATOM 1874 C CA . VAL A 1 236 ? -44.310 8.023 31.311 1.00 97.19 236 VAL A CA 1
ATOM 1875 C C . VAL A 1 236 ? -45.151 8.000 32.573 1.00 97.19 236 VAL A C 1
ATOM 1877 O O . VAL A 1 236 ? -45.295 6.958 33.207 1.00 97.19 236 VAL A O 1
ATOM 1880 N N . ALA A 1 237 ? -45.726 9.139 32.931 1.00 97.75 237 ALA A N 1
ATOM 1881 C CA . ALA A 1 237 ? -46.814 9.159 33.891 1.00 97.75 237 ALA A CA 1
ATOM 1882 C C . ALA A 1 237 ? -48.035 8.512 33.234 1.00 97.75 237 ALA A C 1
ATOM 1884 O O . ALA A 1 237 ? -48.306 8.759 32.057 1.00 97.75 237 ALA A O 1
ATOM 1885 N N . ALA A 1 238 ? -48.776 7.706 33.977 1.00 97.69 238 ALA A N 1
ATOM 1886 C CA . ALA A 1 238 ? -50.043 7.152 33.535 1.00 97.69 238 ALA A CA 1
ATOM 1887 C C . ALA A 1 238 ? -51.048 7.139 34.683 1.00 97.69 238 ALA A C 1
ATOM 1889 O O . ALA A 1 238 ? -50.680 7.140 35.856 1.00 97.69 238 ALA A O 1
ATOM 1890 N N . THR A 1 239 ? -52.322 7.111 34.330 1.00 97.06 239 THR A N 1
ATOM 1891 C CA . THR A 1 239 ? -53.426 6.903 35.259 1.00 97.06 239 THR A CA 1
ATOM 1892 C C . THR A 1 239 ? -53.895 5.460 35.119 1.00 97.06 239 THR A C 1
ATOM 1894 O O . THR A 1 239 ? -54.320 5.058 34.034 1.00 97.06 239 THR A O 1
ATOM 1897 N N . ALA A 1 240 ? -53.784 4.689 36.198 1.00 97.25 240 ALA A N 1
ATOM 1898 C CA . ALA A 1 240 ? -54.250 3.313 36.291 1.00 97.25 240 ALA A CA 1
ATOM 1899 C C . ALA A 1 240 ? -55.612 3.267 36.991 1.00 97.25 240 ALA A C 1
ATOM 1901 O O . ALA A 1 240 ? -55.768 3.811 38.087 1.00 97.25 240 ALA A O 1
ATOM 1902 N N . TYR A 1 241 ? -56.584 2.618 36.353 1.00 96.56 241 TYR A N 1
ATOM 1903 C CA . TYR A 1 241 ? -57.942 2.456 36.870 1.00 96.56 241 TYR A CA 1
ATOM 1904 C C . TYR A 1 241 ? -58.119 1.048 37.438 1.00 96.56 241 TYR A C 1
ATOM 1906 O O . TYR A 1 241 ? -57.963 0.061 36.719 1.00 96.56 241 TYR A O 1
ATOM 1914 N N . GLY A 1 242 ? -58.464 0.943 38.716 1.00 94.44 242 GLY A N 1
ATOM 1915 C CA . GLY A 1 242 ? -58.699 -0.347 39.355 1.00 94.44 242 GLY A CA 1
ATOM 1916 C C . GLY A 1 242 ? -57.427 -1.093 39.769 1.00 94.44 242 GLY A C 1
ATOM 1917 O O . GLY A 1 242 ? -57.433 -2.319 39.754 1.00 94.44 242 GLY A O 1
ATOM 1918 N N . LEU A 1 243 ? -56.329 -0.382 40.068 1.00 91.25 243 LEU A N 1
ATOM 1919 C CA . LEU A 1 243 ? -55.034 -1.000 40.393 1.00 91.25 243 LEU A CA 1
ATOM 1920 C C . LEU A 1 243 ? -54.992 -1.591 41.811 1.00 91.25 243 LEU A C 1
ATOM 1922 O O . LEU A 1 243 ? -54.552 -2.721 41.985 1.00 91.25 243 LEU A O 1
ATOM 1926 N N . CYS A 1 244 ? -55.457 -0.842 42.817 1.00 86.38 244 CYS A N 1
ATOM 1927 C CA . CYS A 1 244 ? -55.485 -1.302 44.213 1.00 86.38 244 CYS A CA 1
ATOM 1928 C C . CYS A 1 244 ? -56.846 -1.909 44.588 1.00 86.38 244 CYS A C 1
ATOM 1930 O O . CYS A 1 244 ? -56.925 -2.906 45.299 1.00 86.38 244 CYS A O 1
ATOM 1932 N N . SER A 1 245 ? -57.926 -1.296 44.112 1.00 87.50 245 SER A N 1
ATOM 1933 C CA . SER A 1 245 ? -59.308 -1.772 44.229 1.00 87.50 245 SER A CA 1
ATOM 1934 C C . SER A 1 245 ? -60.141 -1.220 43.073 1.00 87.50 245 SER A C 1
ATOM 1936 O O . SER A 1 245 ? -59.742 -0.231 42.459 1.00 87.50 245 SER A O 1
ATOM 1938 N N . ALA A 1 246 ? -61.279 -1.846 42.758 1.00 85.50 246 ALA A N 1
ATOM 1939 C CA . ALA A 1 246 ? -62.050 -1.584 41.535 1.00 85.50 246 ALA A CA 1
ATOM 1940 C C . ALA A 1 246 ? -62.362 -0.094 41.273 1.00 85.50 246 ALA A C 1
ATOM 1942 O O . ALA A 1 246 ? -62.298 0.339 40.125 1.00 85.50 246 ALA A O 1
ATOM 1943 N N . ASP A 1 247 ? -62.599 0.688 42.328 1.00 87.88 247 ASP A N 1
ATOM 1944 C CA . ASP A 1 247 ? -62.990 2.103 42.239 1.00 87.88 247 ASP A CA 1
ATOM 1945 C C . ASP A 1 247 ? -61.818 3.086 42.401 1.00 87.88 247 ASP A C 1
ATOM 1947 O O . ASP A 1 247 ? -62.009 4.303 42.446 1.00 87.88 247 ASP A O 1
ATOM 1951 N N . THR A 1 248 ? -60.584 2.586 42.509 1.00 91.50 248 THR A N 1
ATOM 1952 C CA . THR A 1 248 ? -59.410 3.446 42.714 1.00 91.50 248 THR A CA 1
ATOM 1953 C C . THR A 1 248 ? -58.799 3.923 41.409 1.00 91.50 248 THR A C 1
ATOM 1955 O O . THR A 1 248 ? -58.659 3.180 40.437 1.00 91.50 248 THR A O 1
ATOM 1958 N N . VAL A 1 249 ? -58.373 5.183 41.423 1.00 94.38 249 VAL A N 1
ATOM 1959 C CA . VAL A 1 249 ? -57.600 5.807 40.355 1.00 94.38 249 VAL A CA 1
ATOM 1960 C C . VAL A 1 249 ? -56.233 6.156 40.920 1.00 94.38 249 VAL A C 1
ATOM 1962 O O . VAL A 1 249 ? -56.128 6.924 41.877 1.00 94.38 249 VAL A O 1
ATOM 1965 N N . THR A 1 250 ? -55.178 5.591 40.341 1.00 95.56 250 THR A N 1
ATOM 1966 C CA . THR A 1 250 ? -53.811 5.756 40.844 1.00 95.56 250 THR A CA 1
ATOM 1967 C C . THR A 1 250 ? -52.911 6.314 39.754 1.00 95.56 250 THR A C 1
ATOM 1969 O O . THR A 1 250 ? -52.875 5.809 38.633 1.00 95.56 250 THR A O 1
ATOM 1972 N N . THR A 1 251 ? -52.157 7.358 40.082 1.00 96.31 251 THR A N 1
ATOM 1973 C CA . THR A 1 251 ? -51.100 7.862 39.202 1.00 96.31 251 THR A CA 1
ATOM 1974 C C . THR A 1 251 ? -49.866 6.982 39.354 1.00 96.31 251 THR A C 1
ATOM 1976 O O . THR A 1 251 ? -49.356 6.816 40.459 1.00 96.31 251 THR A O 1
ATOM 1979 N N . VAL A 1 252 ? -49.375 6.438 38.245 1.00 97.25 252 VAL A N 1
ATOM 1980 C CA . VAL A 1 252 ? -48.247 5.502 38.198 1.00 97.25 252 VAL A CA 1
ATOM 1981 C C . VAL A 1 252 ? -47.187 5.959 37.199 1.00 97.25 252 VAL A C 1
ATOM 1983 O O . VAL A 1 252 ? -47.461 6.739 36.285 1.00 97.25 252 VAL A O 1
ATOM 1986 N N . ALA A 1 253 ? -45.964 5.456 37.357 1.00 97.50 253 ALA A N 1
ATOM 1987 C CA . ALA A 1 253 ? -44.908 5.584 36.361 1.00 97.50 253 ALA A CA 1
ATOM 1988 C C . ALA A 1 253 ? -44.824 4.284 35.552 1.00 97.50 253 ALA A C 1
ATOM 1990 O O . ALA A 1 253 ? -44.591 3.217 36.114 1.00 97.50 253 ALA A O 1
ATOM 1991 N N . VAL A 1 254 ? -44.999 4.363 34.234 1.00 96.88 254 VAL A N 1
ATOM 1992 C CA . VAL A 1 254 ? -44.921 3.202 33.338 1.00 96.88 254 VAL A CA 1
ATOM 1993 C C . VAL A 1 254 ? -43.612 3.250 32.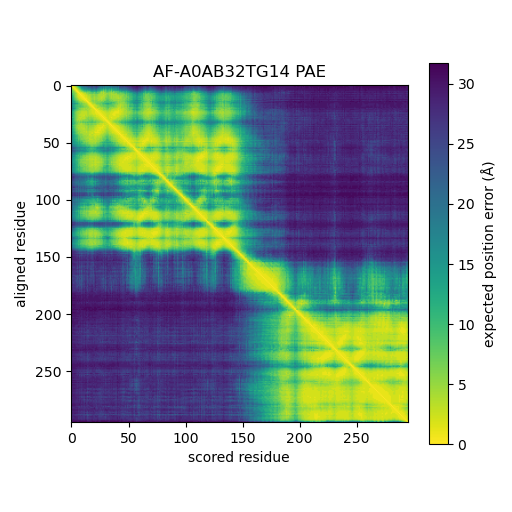570 1.00 96.88 254 VAL A C 1
ATOM 1995 O O . VAL A 1 254 ? -43.383 4.160 31.767 1.00 96.88 254 VAL A O 1
ATOM 1998 N N . LYS A 1 255 ? -42.758 2.254 32.806 1.00 95.31 255 LYS A N 1
ATOM 1999 C CA . LYS A 1 255 ? -41.526 2.034 32.048 1.00 95.31 255 LYS A CA 1
ATOM 2000 C C . LYS A 1 255 ? -41.838 1.222 30.794 1.00 95.31 255 LYS A C 1
ATOM 2002 O O . LYS A 1 255 ? -42.501 0.194 30.863 1.00 95.31 255 LYS A O 1
ATOM 2007 N N . MET A 1 256 ? -41.371 1.690 29.644 1.00 94.25 256 MET A N 1
ATOM 2008 C CA . MET A 1 256 ? -41.595 1.034 28.357 1.00 94.25 256 MET A CA 1
ATOM 2009 C C . MET A 1 256 ? -40.398 1.224 27.431 1.00 94.25 256 MET A C 1
ATOM 2011 O O . MET A 1 256 ? -39.673 2.217 27.521 1.00 94.25 256 MET A O 1
ATOM 2015 N N . LEU A 1 257 ? -40.202 0.283 26.516 1.00 93.38 257 LEU A N 1
ATOM 2016 C CA . LEU A 1 257 ? -39.161 0.374 25.498 1.00 93.38 257 LEU A CA 1
ATOM 2017 C C . LEU A 1 257 ? -39.599 1.259 24.327 1.00 93.38 257 LEU A C 1
ATOM 2019 O O . LEU A 1 257 ? -40.783 1.564 24.152 1.00 93.38 257 LEU A O 1
ATOM 2023 N N . LYS A 1 258 ? -38.633 1.691 23.515 1.00 91.69 258 LYS A N 1
ATOM 2024 C CA . LYS A 1 258 ? -38.939 2.339 22.234 1.00 91.69 258 LYS A CA 1
ATOM 2025 C C . LYS A 1 258 ? -39.606 1.332 21.281 1.00 91.69 258 LYS A C 1
ATOM 2027 O O . LYS A 1 258 ? -39.319 0.141 21.369 1.00 91.69 258 LYS A O 1
ATOM 2032 N N . PRO A 1 259 ? -40.436 1.782 20.321 1.00 90.31 259 PRO A N 1
ATOM 2033 C CA . PRO A 1 259 ? -41.022 0.887 19.316 1.00 90.31 259 PRO A CA 1
ATOM 2034 C C . PRO A 1 259 ? -39.976 0.100 18.511 1.00 90.31 259 PRO A C 1
ATOM 2036 O O . PRO A 1 259 ? -40.247 -1.004 18.058 1.00 90.31 259 PRO A O 1
ATOM 2039 N N . SER A 1 260 ? -38.771 0.658 18.366 1.00 87.19 260 SER A N 1
ATOM 2040 C CA . SER A 1 260 ? -37.632 0.060 17.664 1.00 87.19 260 SER A CA 1
ATOM 2041 C C . SER A 1 260 ? -36.818 -0.930 18.506 1.00 87.19 260 SER A C 1
ATOM 2043 O O . SER A 1 260 ? -35.691 -1.239 18.127 1.00 87.19 260 SER A O 1
ATOM 2045 N N . ALA A 1 261 ? -37.314 -1.351 19.672 1.00 87.38 261 ALA A N 1
ATOM 2046 C CA . ALA A 1 261 ? -36.514 -2.124 20.610 1.00 87.38 261 ALA A CA 1
ATOM 2047 C C . ALA A 1 261 ? -36.258 -3.570 20.155 1.00 87.38 261 ALA A C 1
ATOM 2049 O O . ALA A 1 261 ? -37.173 -4.280 19.720 1.00 87.38 261 ALA A O 1
ATOM 2050 N N . HIS A 1 262 ? -35.011 -4.010 20.306 1.00 86.94 262 HIS A N 1
ATOM 2051 C CA . HIS A 1 262 ? -34.539 -5.354 19.981 1.00 86.94 262 HIS A CA 1
ATOM 2052 C C . HIS A 1 262 ? -34.952 -6.382 21.050 1.00 86.94 262 HIS A C 1
ATOM 2054 O O . HIS A 1 262 ? -35.312 -6.031 22.175 1.00 86.94 262 HIS A O 1
ATOM 2060 N N . SER A 1 263 ? -34.883 -7.676 20.717 1.00 87.88 263 SER A N 1
ATOM 2061 C CA . SER A 1 263 ? -35.224 -8.773 21.640 1.00 87.88 263 SER A CA 1
ATOM 2062 C C . SER A 1 263 ? -34.432 -8.715 22.947 1.00 87.88 263 SER A C 1
ATOM 2064 O O . SER A 1 263 ? -35.018 -8.853 24.014 1.00 87.88 263 SER A O 1
ATOM 2066 N N . THR A 1 264 ? -33.141 -8.389 22.879 1.00 86.44 264 THR A N 1
ATOM 2067 C CA . THR A 1 264 ? -32.272 -8.257 24.058 1.00 86.44 264 THR A CA 1
ATOM 2068 C C . THR A 1 264 ? -32.742 -7.163 25.018 1.00 86.44 264 THR A C 1
ATOM 2070 O O . THR A 1 264 ? -32.640 -7.304 26.230 1.00 86.44 264 THR A O 1
ATOM 2073 N N . GLU A 1 265 ? -33.287 -6.060 24.496 1.00 88.38 265 GLU A N 1
ATOM 2074 C CA . GLU A 1 265 ? -33.805 -4.967 25.327 1.00 88.38 265 GLU A CA 1
ATOM 2075 C C . GLU A 1 265 ? -35.132 -5.365 25.988 1.00 88.38 265 GLU A C 1
ATOM 2077 O O . GLU A 1 265 ? -35.375 -5.012 27.144 1.00 88.38 265 GLU A O 1
ATOM 2082 N N . LYS A 1 266 ? -35.969 -6.140 25.279 1.00 89.88 266 LYS A N 1
ATOM 2083 C CA . LYS A 1 266 ? -37.202 -6.737 25.821 1.00 89.88 266 LYS A CA 1
ATOM 2084 C C . LYS A 1 266 ? -36.899 -7.709 26.955 1.00 89.88 266 LYS A C 1
ATOM 2086 O O . LYS A 1 266 ? -37.516 -7.608 28.012 1.00 89.88 266 LYS A O 1
ATOM 2091 N N . GLU A 1 267 ? -35.930 -8.596 26.757 1.00 89.56 267 GLU A N 1
ATOM 2092 C CA . GLU A 1 267 ? -35.466 -9.542 27.777 1.00 89.56 267 GLU A CA 1
ATOM 2093 C C . GLU A 1 267 ? -34.929 -8.818 29.010 1.00 89.56 267 GLU A C 1
ATOM 2095 O O . GLU A 1 267 ? -35.290 -9.165 30.131 1.00 89.56 267 GLU A O 1
ATOM 2100 N N . ALA A 1 268 ? -34.140 -7.759 28.825 1.00 89.31 268 ALA A N 1
ATOM 2101 C CA . ALA A 1 268 ? -33.614 -6.985 29.940 1.00 89.31 268 ALA A CA 1
ATOM 2102 C C . ALA A 1 268 ? -34.714 -6.254 30.740 1.00 89.31 268 ALA A C 1
ATOM 2104 O O . ALA A 1 268 ? -34.664 -6.250 31.970 1.00 89.31 268 ALA A O 1
ATOM 2105 N N . LEU A 1 269 ? -35.745 -5.699 30.085 1.00 91.62 269 LEU A N 1
ATOM 2106 C CA . LEU A 1 269 ? -36.904 -5.138 30.799 1.00 91.62 269 LEU A CA 1
ATOM 2107 C C . LEU A 1 269 ? -37.709 -6.227 31.533 1.00 91.62 269 LEU A C 1
ATOM 2109 O O . LEU A 1 269 ? -38.163 -6.005 32.655 1.00 91.62 269 LEU A O 1
ATOM 2113 N N . MET A 1 270 ? -37.862 -7.407 30.926 1.00 92.25 270 MET A N 1
ATOM 2114 C CA . MET A 1 270 ? -38.549 -8.544 31.547 1.00 92.25 270 MET A CA 1
ATOM 2115 C C . MET A 1 270 ? -37.807 -9.050 32.789 1.00 92.25 270 MET A C 1
ATOM 2117 O O . MET A 1 270 ? -38.406 -9.344 33.819 1.00 92.25 270 MET A O 1
ATOM 2121 N N . SER A 1 271 ? -36.488 -9.120 32.711 1.00 91.56 271 SER A N 1
ATOM 2122 C CA . SER A 1 271 ? -35.630 -9.504 33.824 1.00 91.56 271 SER A CA 1
ATOM 2123 C C . SER A 1 271 ? -35.632 -8.463 34.952 1.00 91.56 271 SER A C 1
ATOM 2125 O O . SER A 1 271 ? -35.647 -8.836 36.122 1.00 91.56 271 SER A O 1
ATOM 2127 N N . GLU A 1 272 ? -35.712 -7.165 34.642 1.00 91.12 272 GLU A N 1
ATOM 2128 C CA . GLU A 1 272 ? -35.916 -6.116 35.654 1.00 91.12 272 GLU A CA 1
ATOM 2129 C C . GLU A 1 272 ? -37.255 -6.285 36.387 1.00 91.12 272 GLU A C 1
ATOM 2131 O O . GLU A 1 272 ? -37.304 -6.212 37.615 1.00 91.12 272 GLU A O 1
ATOM 2136 N N . LEU A 1 273 ? -38.329 -6.580 35.648 1.00 93.25 273 LEU A N 1
ATOM 2137 C CA . LEU A 1 273 ? -39.639 -6.896 36.217 1.00 93.25 273 LEU A CA 1
ATOM 2138 C C . LEU A 1 273 ? -39.574 -8.104 37.168 1.00 93.25 273 LEU A C 1
ATOM 2140 O O . LEU A 1 273 ? -40.107 -8.045 38.278 1.00 93.25 273 LEU A O 1
ATOM 2144 N N . LYS A 1 274 ? -38.890 -9.180 36.765 1.00 93.06 274 LYS A N 1
ATOM 2145 C CA . LYS A 1 274 ? -38.701 -10.382 37.593 1.00 93.06 274 LYS A CA 1
ATOM 2146 C C . LYS A 1 274 ? -37.934 -10.085 38.884 1.00 93.06 274 LYS A C 1
ATOM 2148 O O . LYS A 1 274 ? -38.341 -10.544 39.948 1.00 93.06 274 LYS A O 1
ATOM 2153 N N . VAL A 1 275 ? -36.875 -9.277 38.813 1.00 91.38 275 VAL A N 1
ATOM 2154 C CA . VAL A 1 275 ? -36.104 -8.860 39.997 1.00 91.38 275 VAL A CA 1
ATOM 2155 C C . VAL A 1 275 ? -36.965 -8.032 40.949 1.00 91.38 275 VAL A C 1
ATOM 2157 O O . VAL A 1 275 ? -36.981 -8.320 42.142 1.00 91.38 275 VAL A O 1
ATOM 2160 N N . LEU A 1 276 ? -37.726 -7.054 40.444 1.00 92.56 276 LEU A N 1
ATOM 2161 C CA . LEU A 1 276 ? -38.619 -6.241 41.281 1.00 92.56 276 LEU A CA 1
ATOM 2162 C C . LEU A 1 276 ? -39.722 -7.080 41.943 1.00 92.56 276 LEU A C 1
ATOM 2164 O O . LEU A 1 276 ? -40.054 -6.859 43.105 1.00 92.56 276 LEU A O 1
ATOM 2168 N N . SER A 1 277 ? -40.254 -8.075 41.230 1.00 92.44 277 SER A N 1
ATOM 2169 C CA . SER A 1 277 ? -41.191 -9.044 41.805 1.00 92.44 277 SER A CA 1
ATOM 2170 C C . SER A 1 277 ? -40.543 -9.886 42.910 1.00 92.44 277 SER A C 1
ATOM 2172 O O . SER A 1 277 ? -41.203 -10.197 43.899 1.00 92.44 277 SER A O 1
ATOM 2174 N N . TYR A 1 278 ? -39.276 -10.275 42.738 1.00 90.44 278 TYR A N 1
ATOM 2175 C CA . TYR A 1 278 ? -38.544 -11.125 43.678 1.00 90.44 278 TYR A CA 1
ATOM 2176 C C . TYR A 1 278 ? -38.190 -10.403 44.986 1.00 90.44 278 TYR A C 1
ATOM 2178 O O . TYR A 1 278 ? -38.380 -10.966 46.060 1.00 90.44 278 TYR A O 1
ATOM 2186 N N . ILE A 1 279 ? -37.706 -9.157 44.916 1.00 89.75 279 ILE A N 1
ATOM 2187 C CA . ILE A 1 279 ? -37.281 -8.399 46.110 1.00 89.75 279 ILE A CA 1
ATOM 2188 C C . ILE A 1 279 ? -38.455 -7.960 47.001 1.00 89.75 279 ILE A C 1
ATOM 2190 O O . ILE A 1 279 ? -38.267 -7.725 48.193 1.00 89.75 279 ILE A O 1
ATOM 2194 N N . GLY A 1 280 ? -39.657 -7.840 46.432 1.00 91.50 280 GLY A N 1
ATOM 2195 C CA . GLY A 1 280 ? -40.843 -7.365 47.138 1.00 91.50 280 GLY A CA 1
ATOM 2196 C C . GLY A 1 280 ? -40.877 -5.847 47.348 1.00 91.50 280 GLY A C 1
ATOM 2197 O O . GLY A 1 280 ? -40.196 -5.080 46.670 1.00 91.50 280 GLY A O 1
ATOM 2198 N N . ASN A 1 281 ? -41.723 -5.408 48.283 1.00 93.31 281 ASN A N 1
ATOM 2199 C CA . ASN A 1 281 ? -42.018 -3.991 48.490 1.00 93.31 281 ASN A CA 1
ATOM 2200 C C . ASN A 1 281 ? -41.247 -3.399 49.674 1.00 93.31 281 ASN A C 1
ATOM 2202 O O . ASN A 1 281 ? -41.162 -4.009 50.740 1.00 93.31 281 ASN A O 1
ATOM 2206 N N . HIS A 1 282 ? -40.768 -2.164 49.522 1.00 95.94 282 HIS A N 1
ATOM 2207 C CA . HIS A 1 282 ? -40.116 -1.407 50.588 1.00 95.94 282 HIS A CA 1
ATOM 2208 C C . HIS A 1 282 ? -40.436 0.094 50.491 1.00 95.94 282 HIS A C 1
ATOM 2210 O O . HIS A 1 282 ? -40.611 0.638 49.402 1.00 95.94 282 HIS A O 1
ATOM 2216 N N . ILE A 1 283 ? -40.485 0.793 51.631 1.00 95.88 283 ILE A N 1
ATOM 2217 C CA . ILE A 1 283 ? -40.858 2.221 51.694 1.00 95.88 283 ILE A CA 1
ATOM 2218 C C . ILE A 1 283 ? -39.865 3.142 50.964 1.00 95.88 283 ILE A C 1
ATOM 2220 O O . ILE A 1 283 ? -40.256 4.168 50.418 1.00 95.88 283 ILE A O 1
ATOM 2224 N N . ASN A 1 284 ? -38.591 2.745 50.910 1.00 95.25 284 ASN A N 1
ATOM 2225 C CA . ASN A 1 284 ? -37.508 3.532 50.306 1.00 95.25 284 ASN A CA 1
ATOM 2226 C C . ASN A 1 284 ? -37.107 3.055 48.897 1.00 95.25 284 ASN A C 1
ATOM 2228 O O . ASN A 1 284 ? -36.048 3.441 48.406 1.00 95.25 284 ASN A O 1
ATOM 2232 N N . ILE A 1 285 ? -37.902 2.188 48.261 1.00 92.12 285 ILE A N 1
ATOM 2233 C CA . ILE A 1 285 ? -37.660 1.690 46.898 1.00 92.12 285 ILE A CA 1
ATOM 2234 C C . ILE A 1 285 ? -38.889 2.004 46.040 1.00 92.12 285 ILE A C 1
ATOM 2236 O O . ILE A 1 285 ? -40.020 2.004 46.522 1.00 92.12 285 ILE A O 1
ATOM 2240 N N . VAL A 1 286 ? -38.677 2.284 44.752 1.00 93.62 286 VAL A N 1
ATOM 2241 C CA . VAL A 1 286 ? -39.780 2.403 43.792 1.00 93.62 286 VAL A CA 1
ATOM 2242 C C . VAL A 1 286 ? -40.370 1.014 43.562 1.00 93.62 286 VAL A C 1
ATOM 2244 O O . VAL A 1 286 ? -39.764 0.176 42.900 1.00 93.62 286 VAL A O 1
ATOM 2247 N N . ASN A 1 287 ? -41.546 0.780 44.136 1.00 95.44 287 ASN A N 1
ATOM 2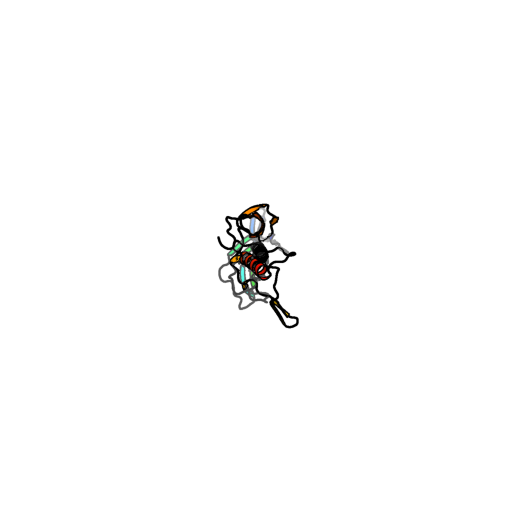248 C CA . ASN A 1 287 ? -42.191 -0.527 44.129 1.00 95.44 287 ASN A CA 1
ATOM 2249 C C . ASN A 1 287 ? -42.832 -0.855 42.775 1.00 95.44 287 ASN A C 1
ATOM 2251 O O . ASN A 1 287 ? -43.356 0.022 42.080 1.00 95.44 287 ASN A O 1
ATOM 2255 N N . LEU A 1 288 ? -42.830 -2.144 42.433 1.00 95.69 288 LEU A N 1
ATOM 2256 C CA . LEU A 1 288 ? -43.611 -2.681 41.326 1.00 95.69 288 LEU A CA 1
ATOM 2257 C C . LEU A 1 288 ? -45.090 -2.710 41.720 1.00 95.69 288 LEU A C 1
ATOM 2259 O O . LEU A 1 288 ? -45.449 -3.254 42.760 1.00 95.69 288 LEU A O 1
ATOM 2263 N N . LEU A 1 289 ? -45.948 -2.140 40.873 1.00 95.69 289 LEU A N 1
ATOM 2264 C CA . LEU A 1 289 ? -47.401 -2.159 41.081 1.00 95.69 289 LEU A CA 1
ATOM 2265 C C . LEU A 1 289 ? -48.134 -3.078 40.097 1.00 95.69 289 LEU A C 1
ATOM 2267 O O . LEU A 1 289 ? -49.257 -3.487 40.360 1.00 95.69 289 LEU A O 1
ATOM 2271 N N . GLY A 1 290 ? -47.510 -3.384 38.961 1.00 95.50 290 GLY A N 1
ATOM 2272 C CA . GLY A 1 290 ? -48.079 -4.206 37.903 1.00 95.50 290 GLY A CA 1
ATOM 2273 C C . GLY A 1 290 ? -47.255 -4.122 36.620 1.00 95.50 290 GLY A C 1
ATOM 2274 O O . GLY A 1 290 ? -46.321 -3.322 36.512 1.00 95.50 290 GLY A O 1
ATOM 2275 N N . ALA A 1 291 ? -47.608 -4.949 35.646 1.00 96.75 291 ALA A N 1
ATOM 2276 C CA . ALA A 1 291 ? -46.965 -5.061 34.349 1.00 96.75 291 ALA A CA 1
ATOM 2277 C C . ALA A 1 291 ? -48.000 -5.369 33.262 1.00 96.75 291 ALA A C 1
ATOM 2279 O O . ALA A 1 291 ? -49.037 -5.959 33.531 1.00 96.75 291 ALA A O 1
ATOM 2280 N N . CYS A 1 292 ? -47.702 -4.978 32.026 1.00 96.06 292 CYS A N 1
ATOM 2281 C CA . CYS A 1 292 ? -48.495 -5.355 30.857 1.00 96.06 292 CYS A CA 1
ATOM 2282 C C . CYS A 1 292 ? -47.576 -6.114 29.901 1.00 96.06 292 CYS A C 1
ATOM 2284 O O . CYS A 1 292 ? -46.931 -5.491 29.041 1.00 96.06 292 CYS A O 1
ATOM 2286 N N . THR A 1 293 ? -47.462 -7.422 30.104 1.00 93.44 293 THR A N 1
ATOM 2287 C CA . THR A 1 293 ? -46.571 -8.302 29.336 1.00 93.44 293 THR A CA 1
ATOM 2288 C C . THR A 1 293 ? -47.295 -8.998 28.190 1.00 93.44 293 THR A C 1
ATOM 2290 O O . THR A 1 293 ? -46.662 -9.331 27.187 1.00 93.44 293 THR A O 1
ATOM 2293 N N . VAL A 1 294 ? -48.619 -9.130 28.296 1.00 86.38 294 VAL A N 1
ATOM 2294 C CA . VAL A 1 294 ? -49.486 -9.706 27.268 1.00 86.38 294 VAL A CA 1
ATOM 2295 C C . VAL A 1 294 ? -50.178 -8.576 26.487 1.00 86.38 294 VAL A C 1
ATOM 2297 O O . VAL A 1 294 ? -50.353 -7.453 26.983 1.00 86.38 294 VAL A O 1
ATOM 2300 N N . GLY A 1 295 ? -50.498 -8.829 25.220 1.00 67.75 295 GLY A N 1
ATOM 2301 C CA . GLY A 1 295 ? -51.182 -7.898 24.324 1.00 67.75 295 GLY A CA 1
ATOM 2302 C C . GLY A 1 295 ? -51.764 -8.603 23.116 1.00 67.75 295 GLY A C 1
ATOM 2303 O O . GLY A 1 295 ? -51.385 -9.774 22.887 1.00 67.75 295 GLY A O 1
#

Radius of gyration: 55.35 Å; Cα contacts (8 Å, |Δi|>4): 457; chains: 1; bounding box: 130×50×142 Å

Foldseek 3Di:
DDDDDDDDDDDDDDDPDDQVPFDWDWDWDDDPVDIDIDIDGAADFFFKDWPDKDDPDPQKIKTKIKTPPPWDKWKWFDAPDDPDLVPDPPTDTPPDDKDWDFPADDPRYMTMIMIMDRHDPDDGQKMKIWTDDPHGIDIDMDGNDPPPPPPPPVVVVVVVVVVVVVVVVVVVVVVVVVVVPDDFDAAPDWDFDDDDDPDTDTDDLLPQDDDCVQADPPVQKDWDAWPDADDFWTKTWIWGAQLPHNHDIDTDIDTDGDPPHDPRSVSNVSSVNSVLVVVADDPPDRHRSHDHPDD

Solvent-accessible surface area (backbone atoms only — not comparable to full-atom values): 17957 Å² total; per-residue (Å²): 134,85,83,77,80,86,82,84,86,87,83,87,84,82,76,83,82,49,65,83,71,25,38,77,48,69,50,73,51,75,54,101,88,52,73,49,75,51,75,46,79,40,65,35,78,35,71,27,38,73,78,50,74,49,61,74,52,98,50,30,36,39,43,28,34,33,8,17,65,73,43,49,78,47,48,22,40,31,65,84,93,65,94,58,35,87,76,42,96,80,44,49,60,70,84,85,72,65,56,76,44,78,76,47,70,44,100,25,22,56,19,33,34,34,38,40,41,68,59,76,89,83,85,55,47,30,38,30,46,34,26,35,29,99,91,36,69,26,72,49,80,40,69,54,64,88,73,78,72,75,60,76,78,54,54,64,56,52,53,50,53,53,53,52,51,53,53,53,50,51,51,50,52,53,51,52,51,58,61,69,62,59,83,73,70,72,72,87,81,75,51,74,70,52,76,63,86,93,47,78,42,64,52,60,43,81,76,49,71,79,67,74,87,37,60,43,70,65,89,40,48,46,82,60,58,76,75,46,76,61,97,65,28,38,31,26,35,26,42,31,56,38,76,90,42,82,91,37,78,42,82,43,79,47,78,44,67,43,98,86,56,52,70,64,46,53,51,35,54,51,23,50,52,24,47,43,64,68,76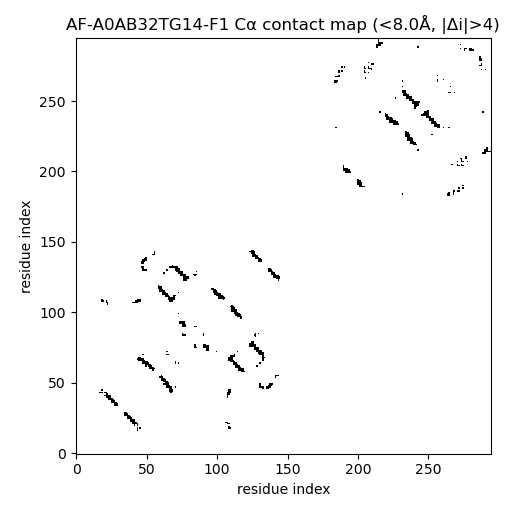,52,80,52,96,91,49,92,60,79,87,58,42,67,88,76,132

Nearest PDB structures (foldseek):
  1t45-assembly1_A  TM=9.524E-01  e=8.292E-13  Homo sapiens
  2ogv-assembly1_A  TM=9.776E-01  e=1.964E-12  Homo sapiens
  4hvs-assembly1_A  TM=9.293E-01  e=2.188E-12  Homo sapiens
  3krj-assembly1_A  TM=8.949E-01  e=4.244E-11  Homo sapiens
  6joj-assembly1_A  TM=9.405E-01  e=9.027E-11  Homo sapiens